Protein AF-0000000085017613 (afdb_homodimer)

Organism: Methanocaldococcus infernus (strain DSM 11812 / JCM 15783 / ME) (NCBI:txid573063)

Sequence (268 aa):
MFKYFETTADLGVEALGESLEEAFKEAAKALYNIMVDIDKVEKKEVVEFEVEGEDLEELLYNFLNELLYYTDVYGLVFSDFEIEIKNNRLKCKAYGEKIRKEHNIKEEVKAVTYHKMEVKEDNGLWKVKYIVDLMFKYFETTADLGVEALGESLEEAFKEAAKALYNIMVDIDKVEKKEVVEFEVEGEDLEELLYNFLNELLYYTDVYGLVFSDFEIEIKNNRLKCKAYGEKIRKEHNIKEEVKAVTYHKMEVKEDNGLWKVKYIVDL

Structure (mmCIF, N/CA/C/O backbone):
data_AF-0000000085017613-model_v1
#
loop_
_entity.id
_entity.type
_entity.pdbx_description
1 polymer 'Protein archease'
#
loop_
_atom_site.group_PDB
_atom_site.id
_atom_site.type_symbol
_atom_site.label_atom_id
_atom_site.label_alt_id
_atom_site.label_comp_id
_atom_site.label_asym_id
_atom_site.label_entity_id
_atom_site.label_seq_id
_atom_site.pdbx_PDB_ins_code
_atom_site.Cartn_x
_atom_site.Cartn_y
_atom_site.Cartn_z
_atom_site.occupancy
_atom_site.B_iso_or_equiv
_atom_site.auth_seq_id
_atom_site.auth_comp_id
_atom_site.auth_asym_id
_atom_site.auth_atom_id
_atom_site.pdbx_PDB_model_num
ATOM 1 N N . MET A 1 1 ? 4.473 17.969 18.328 1 92.81 1 MET A N 1
ATOM 2 C CA . MET A 1 1 ? 4.965 16.656 18.734 1 92.81 1 MET A CA 1
ATOM 3 C C . MET A 1 1 ? 4.25 15.555 17.984 1 92.81 1 MET A C 1
ATOM 5 O O . MET A 1 1 ? 3.045 15.641 17.734 1 92.81 1 MET A O 1
ATOM 9 N N . PHE A 1 2 ? 4.992 14.523 17.547 1 95.88 2 PHE A N 1
ATOM 10 C CA . PHE A 1 2 ? 4.348 13.422 16.844 1 95.88 2 PHE A CA 1
ATOM 11 C C . PHE A 1 2 ? 5.02 12.094 17.188 1 95.88 2 PHE A C 1
ATOM 13 O O . PHE A 1 2 ? 6.148 12.078 17.688 1 95.88 2 PHE A O 1
ATOM 20 N N . LYS A 1 3 ? 4.258 10.984 17.016 1 95 3 LYS A N 1
ATOM 21 C CA . LYS A 1 3 ? 4.766 9.633 17.188 1 95 3 LYS A CA 1
ATOM 22 C C . LYS A 1 3 ? 4.219 8.695 16.109 1 95 3 LYS A C 1
ATOM 24 O O . LYS A 1 3 ? 3.285 9.055 15.391 1 95 3 LYS A O 1
ATOM 29 N N . TYR A 1 4 ? 4.898 7.594 16.062 1 93.94 4 TYR A N 1
ATOM 30 C CA . TYR A 1 4 ? 4.512 6.621 15.047 1 93.94 4 TYR A CA 1
ATOM 31 C C . TYR A 1 4 ? 4.027 5.324 15.688 1 93.94 4 TYR A C 1
ATOM 33 O O . TYR A 1 4 ? 4.441 4.988 16.797 1 93.94 4 TYR A O 1
ATOM 41 N N . PHE A 1 5 ? 3.072 4.633 15.062 1 88.5 5 PHE A N 1
ATOM 42 C CA . PHE A 1 5 ? 2.672 3.295 15.477 1 88.5 5 PHE A CA 1
ATOM 43 C C . PHE A 1 5 ? 2.482 2.389 14.266 1 88.5 5 PHE A C 1
ATOM 45 O O . PHE A 1 5 ? 2.232 2.869 13.156 1 88.5 5 PHE A O 1
ATOM 52 N N . GLU A 1 6 ? 2.713 1.074 14.336 1 79.56 6 GLU A N 1
ATOM 53 C CA . GLU A 1 6 ? 2.672 0.127 13.219 1 79.56 6 GLU A CA 1
ATOM 54 C C . GLU A 1 6 ? 1.247 -0.35 12.953 1 79.56 6 GLU A C 1
ATOM 56 O O . GLU A 1 6 ? 0.465 -0.535 13.891 1 79.56 6 GLU A O 1
ATOM 61 N N . THR A 1 7 ? 0.892 -0.262 11.664 1 72.75 7 THR A N 1
ATOM 62 C CA . THR A 1 7 ? -0.365 -0.866 11.234 1 72.75 7 THR A CA 1
ATOM 63 C C . THR A 1 7 ? -0.125 -1.889 10.125 1 72.75 7 THR A C 1
ATOM 65 O O . THR A 1 7 ? 0.953 -1.924 9.531 1 72.75 7 THR A O 1
ATOM 68 N N . THR A 1 8 ? -0.899 -2.863 10 1 63.75 8 THR A N 1
ATOM 69 C CA . THR A 1 8 ? -0.62 -3.938 9.055 1 63.75 8 THR A CA 1
ATOM 70 C C . THR A 1 8 ? -1.476 -3.789 7.801 1 63.75 8 THR A C 1
ATOM 72 O O . THR A 1 8 ? -2.686 -3.574 7.891 1 63.75 8 THR A O 1
ATOM 75 N N . ALA A 1 9 ? -0.875 -3.445 6.617 1 73.06 9 ALA A N 1
ATOM 76 C CA . ALA A 1 9 ? -1.722 -3.527 5.43 1 73.06 9 ALA 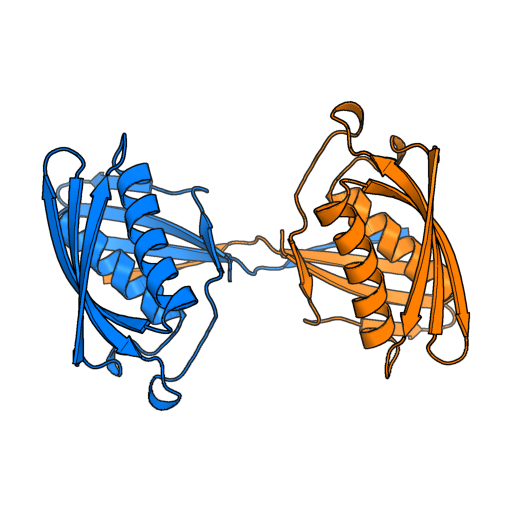A CA 1
ATOM 77 C C . ALA A 1 9 ? -1.202 -4.582 4.461 1 73.06 9 ALA A C 1
ATOM 79 O O . ALA A 1 9 ? -1.966 -5.133 3.662 1 73.06 9 ALA A O 1
ATOM 80 N N . ASP A 1 10 ? -0.094 -5.098 4.66 1 84.12 10 ASP A N 1
ATOM 8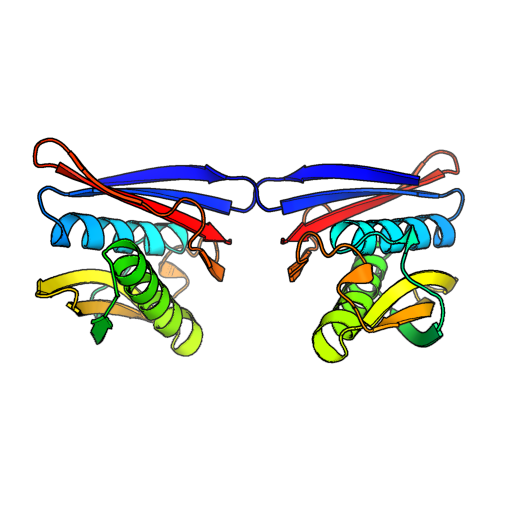1 C CA . ASP A 1 10 ? 0.459 -6.086 3.742 1 84.12 10 ASP A CA 1
ATOM 82 C C . ASP A 1 10 ? 0.013 -7.496 4.121 1 84.12 10 ASP A C 1
ATOM 84 O O . ASP A 1 10 ? -0.305 -7.762 5.285 1 84.12 10 ASP A O 1
ATOM 88 N N . LEU A 1 11 ? -0.148 -8.281 3.061 1 89.81 11 LEU A N 1
ATOM 89 C CA . LEU A 1 11 ? -0.53 -9.672 3.248 1 89.81 11 LEU A CA 1
ATOM 90 C C . LEU A 1 11 ? 0.483 -10.609 2.592 1 89.81 11 LEU A C 1
ATOM 92 O O . LEU A 1 11 ? 0.887 -10.391 1.448 1 89.81 11 LEU A O 1
ATOM 96 N N . GLY A 1 12 ? 0.974 -11.508 3.395 1 93.94 12 GLY A N 1
ATOM 97 C CA . GLY A 1 12 ? 1.859 -12.531 2.865 1 93.94 12 GLY A CA 1
ATOM 98 C C . GLY A 1 12 ? 1.122 -13.766 2.379 1 93.94 12 GLY A C 1
ATOM 99 O O . GLY A 1 12 ? 0.122 -14.172 2.975 1 93.94 12 GLY A O 1
ATOM 100 N N . VAL A 1 13 ? 1.662 -14.422 1.341 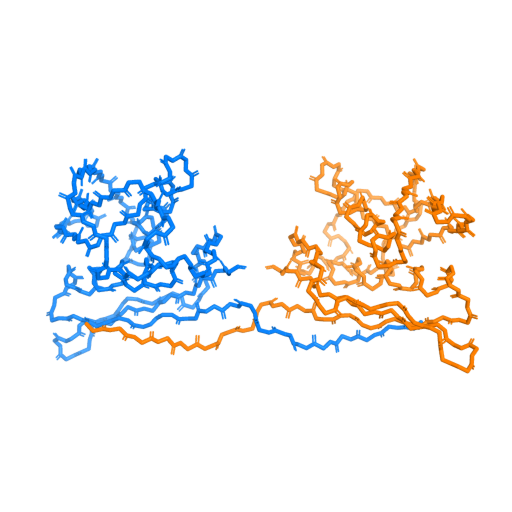1 97.12 13 VAL A N 1
ATOM 101 C CA . VAL A 1 13 ? 1.114 -15.648 0.765 1 97.12 13 VAL A CA 1
ATOM 102 C C . VAL A 1 13 ? 2.189 -16.734 0.74 1 97.12 13 VAL A C 1
ATOM 104 O O . VAL A 1 13 ? 3.344 -16.469 0.405 1 97.12 13 VAL A O 1
ATOM 107 N N . GLU A 1 14 ? 1.779 -17.844 1.178 1 97.31 14 GLU A N 1
ATOM 108 C CA . GLU A 1 14 ? 2.574 -19.047 0.98 1 97.31 14 GLU A CA 1
ATOM 109 C C . GLU A 1 14 ? 1.792 -20.109 0.204 1 97.31 14 GLU A C 1
ATOM 111 O O . GLU A 1 14 ? 0.655 -20.422 0.558 1 97.31 14 GLU A O 1
ATOM 116 N N . ALA A 1 15 ? 2.391 -20.609 -0.849 1 97.94 15 ALA A N 1
ATOM 117 C CA . ALA A 1 15 ? 1.764 -21.625 -1.684 1 97.94 15 ALA A CA 1
ATOM 118 C C . ALA A 1 15 ? 2.699 -22.812 -1.895 1 97.94 15 ALA A C 1
ATOM 120 O O . ALA A 1 15 ? 3.918 -22.641 -1.978 1 97.94 15 ALA A O 1
ATOM 121 N N . LEU A 1 16 ? 2.025 -23.922 -1.988 1 97.69 16 LEU A N 1
ATOM 122 C CA . LEU A 1 16 ? 2.773 -25.172 -2.15 1 97.69 16 LEU A CA 1
ATOM 123 C C . LEU A 1 16 ? 2.283 -25.938 -3.369 1 97.69 16 LEU A C 1
ATOM 125 O O . LEU A 1 16 ? 1.109 -25.859 -3.734 1 97.69 16 LEU A O 1
ATOM 129 N N . GLY A 1 17 ? 3.27 -26.703 -3.941 1 97.19 17 GLY A N 1
ATOM 130 C CA . GLY A 1 17 ? 2.955 -27.609 -5.043 1 97.19 17 GLY A CA 1
ATOM 131 C C . GLY A 1 17 ? 3.975 -28.719 -5.215 1 97.19 17 GLY A C 1
ATOM 132 O O . GLY A 1 17 ? 5.141 -28.562 -4.844 1 97.19 17 GLY A O 1
ATOM 133 N N . GLU A 1 18 ? 3.482 -29.766 -5.762 1 97.06 18 GLU A N 1
ATOM 134 C CA . GLU A 1 18 ? 4.352 -30.906 -6 1 97.06 18 GLU A CA 1
ATOM 135 C C . GLU A 1 18 ? 5.293 -30.656 -7.176 1 97.06 18 GLU A C 1
ATOM 137 O O . GLU A 1 18 ? 6.242 -31.406 -7.391 1 97.06 18 GLU A O 1
ATOM 142 N N . SER A 1 19 ? 5.043 -29.719 -7.984 1 97.12 19 SER A N 1
ATOM 143 C CA . SER A 1 19 ? 5.895 -29.219 -9.055 1 97.12 19 SER A CA 1
ATOM 144 C C . SER A 1 19 ? 5.969 -27.688 -9.039 1 97.12 19 SER A C 1
ATOM 146 O O . SER A 1 19 ? 5.172 -27.031 -8.367 1 97.12 19 SER A O 1
ATOM 148 N N . LEU A 1 20 ? 6.934 -27.219 -9.711 1 97.38 20 LEU A N 1
ATOM 149 C CA . LEU A 1 20 ? 7.074 -25.781 -9.82 1 97.38 20 LEU A CA 1
ATOM 150 C C . LEU A 1 20 ? 5.812 -25.156 -10.398 1 97.38 20 LEU A C 1
ATOM 152 O O . LEU A 1 20 ? 5.301 -24.156 -9.867 1 97.38 20 LEU A O 1
ATOM 156 N N . GLU A 1 21 ? 5.293 -25.703 -11.453 1 98.25 21 GLU A N 1
ATOM 157 C CA . GLU A 1 21 ? 4.09 -25.219 -12.117 1 98.25 21 GLU A CA 1
ATOM 158 C C . GLU A 1 21 ? 2.891 -25.234 -11.172 1 98.25 21 GLU A C 1
ATOM 160 O O . GLU A 1 21 ? 2.098 -24.297 -11.156 1 98.25 21 GLU A O 1
ATOM 165 N N . GLU A 1 22 ? 2.838 -26.297 -10.422 1 97.94 22 GLU A N 1
ATOM 166 C CA . GLU A 1 22 ? 1.724 -26.406 -9.484 1 97.94 22 GLU A CA 1
ATOM 167 C C . GLU A 1 22 ? 1.828 -25.344 -8.383 1 97.94 22 GLU A C 1
ATOM 169 O O . GLU A 1 22 ? 0.821 -24.766 -7.984 1 97.94 22 GLU A O 1
ATOM 174 N N . ALA A 1 23 ? 3.006 -25.141 -7.93 1 98 23 ALA A N 1
ATOM 175 C CA . ALA A 1 23 ? 3.213 -24.125 -6.898 1 98 23 ALA A CA 1
ATOM 176 C C . ALA A 1 23 ? 2.834 -22.734 -7.41 1 98 23 ALA A C 1
ATOM 178 O O . ALA A 1 23 ? 2.205 -21.953 -6.695 1 98 23 ALA A O 1
ATOM 179 N N . PHE A 1 24 ? 3.166 -22.453 -8.641 1 98.69 24 PHE A N 1
ATOM 180 C CA . PHE A 1 24 ? 2.83 -21.172 -9.258 1 98.69 24 PHE A CA 1
ATOM 181 C C . PHE A 1 24 ? 1.323 -21.047 -9.445 1 98.69 24 PHE A C 1
ATOM 183 O O . PHE A 1 24 ? 0.759 -19.969 -9.25 1 98.69 24 PHE A O 1
ATOM 190 N N . LYS A 1 25 ? 0.775 -22.094 -9.82 1 98.56 25 LYS A N 1
ATOM 191 C CA . LYS A 1 25 ? -0.676 -22.109 -9.977 1 98.56 25 LYS A CA 1
ATOM 192 C C . LYS A 1 25 ? -1.377 -21.797 -8.656 1 98.56 25 LYS A C 1
ATOM 194 O O . LYS A 1 25 ? -2.273 -20.953 -8.617 1 98.56 25 LYS A O 1
ATOM 199 N N . GLU A 1 26 ? -0.95 -22.453 -7.637 1 98.25 26 GLU A N 1
ATOM 200 C CA . GLU A 1 26 ? -1.534 -22.203 -6.32 1 98.25 26 GLU A CA 1
ATOM 201 C C . GLU A 1 26 ? -1.284 -20.781 -5.852 1 98.25 26 GLU A C 1
ATOM 203 O O . GLU A 1 26 ? -2.133 -20.188 -5.188 1 98.25 26 GLU A O 1
ATOM 208 N N . ALA A 1 27 ? -0.138 -20.281 -6.191 1 98.56 27 ALA A N 1
ATOM 209 C CA . ALA A 1 27 ? 0.184 -18.891 -5.867 1 98.56 27 ALA A CA 1
ATOM 210 C C . ALA A 1 27 ? -0.783 -17.922 -6.551 1 98.56 27 ALA A C 1
ATOM 212 O O . ALA A 1 27 ? -1.267 -16.984 -5.93 1 98.56 27 ALA A O 1
ATOM 213 N N . ALA A 1 28 ? -1.053 -18.156 -7.762 1 98.69 28 ALA A N 1
ATOM 214 C CA . ALA A 1 28 ? -1.985 -17.328 -8.516 1 98.69 28 ALA A CA 1
ATOM 215 C C . ALA A 1 28 ? -3.398 -17.422 -7.949 1 98.69 28 ALA A C 1
ATOM 217 O O . ALA A 1 28 ? -4.098 -16.422 -7.816 1 98.69 28 ALA A O 1
ATOM 218 N N . LYS A 1 29 ? -3.758 -18.609 -7.629 1 98.5 29 LYS A N 1
ATOM 219 C CA . LYS A 1 29 ? -5.074 -18.797 -7.031 1 98.5 29 LYS A CA 1
ATOM 220 C C . LYS A 1 29 ? -5.207 -18.031 -5.723 1 98.5 29 LYS A C 1
ATOM 222 O O . LYS A 1 29 ? -6.234 -17.406 -5.469 1 98.5 29 LYS A O 1
ATOM 227 N N . ALA A 1 30 ? -4.172 -18.141 -4.973 1 98.31 30 ALA A N 1
ATOM 228 C CA . ALA A 1 30 ? -4.156 -17.438 -3.699 1 98.31 30 ALA A CA 1
ATOM 229 C C . ALA A 1 30 ? -4.293 -15.93 -3.912 1 98.31 30 ALA A C 1
ATOM 231 O O . ALA A 1 30 ? -5.008 -15.25 -3.172 1 98.31 30 ALA A O 1
ATOM 232 N N . LEU A 1 31 ? -3.58 -15.398 -4.871 1 98.25 31 LEU A N 1
ATOM 233 C CA . LEU A 1 31 ? -3.645 -13.984 -5.207 1 98.25 31 LEU A CA 1
ATOM 234 C C . LEU A 1 31 ? -5.086 -13.547 -5.453 1 98.25 31 LEU A C 1
ATOM 236 O O . LEU A 1 31 ? -5.551 -12.562 -4.867 1 98.25 31 LEU A O 1
ATOM 240 N N . TYR A 1 32 ? -5.82 -14.227 -6.227 1 98.38 32 TYR A N 1
ATOM 241 C CA . TYR A 1 32 ? -7.172 -13.828 -6.602 1 98.38 32 TYR A CA 1
ATOM 242 C C . TYR A 1 32 ? -8.156 -14.086 -5.465 1 98.38 32 TYR A C 1
ATOM 244 O O . TYR A 1 32 ? -9.125 -13.344 -5.293 1 98.38 32 TYR A O 1
ATOM 252 N N . ASN A 1 33 ? -7.809 -15.078 -4.652 1 97.94 33 ASN A N 1
ATOM 253 C CA . ASN A 1 33 ? -8.688 -15.359 -3.521 1 97.94 33 ASN A CA 1
ATOM 254 C C . ASN A 1 33 ? -8.617 -14.25 -2.473 1 97.94 33 ASN A C 1
ATOM 256 O O . ASN A 1 33 ? -9.508 -14.125 -1.635 1 97.94 33 ASN A O 1
ATOM 260 N N . ILE A 1 34 ? -7.559 -13.539 -2.529 1 96.31 34 ILE A N 1
ATOM 261 C CA . ILE A 1 34 ? -7.473 -12.352 -1.679 1 96.31 34 ILE A CA 1
ATOM 262 C C . ILE A 1 34 ? -8.5 -11.32 -2.129 1 96.31 34 ILE A C 1
ATOM 264 O O . ILE A 1 34 ? -9.086 -10.617 -1.303 1 96.31 34 ILE A O 1
ATOM 268 N N . MET A 1 35 ? -8.828 -11.227 -3.432 1 96.69 35 MET A N 1
ATOM 269 C CA . MET A 1 35 ? -9.617 -10.156 -4.031 1 96.69 35 MET A CA 1
ATOM 270 C C . MET A 1 35 ? -11.078 -10.562 -4.176 1 96.69 35 MET A C 1
ATOM 272 O O . MET A 1 35 ? -11.977 -9.727 -4.055 1 96.69 35 MET A O 1
ATOM 276 N N . VAL A 1 36 ? -11.305 -11.82 -4.355 1 97.62 36 VAL A N 1
ATOM 277 C CA . VAL A 1 36 ? -12.648 -12.344 -4.574 1 97.62 36 VAL A CA 1
ATOM 278 C C . VAL A 1 36 ? -12.727 -13.781 -4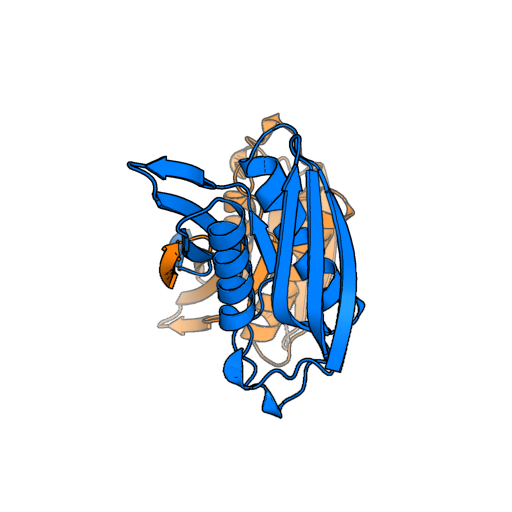.059 1 97.62 36 VAL A C 1
ATOM 280 O O . VAL A 1 36 ? -11.719 -14.367 -3.67 1 97.62 36 VAL A O 1
ATOM 283 N N . ASP A 1 37 ? -14.016 -14.227 -4.008 1 97.44 37 ASP A N 1
ATOM 284 C CA . ASP A 1 37 ? -14.195 -15.672 -3.846 1 97.44 37 ASP A CA 1
ATOM 285 C C . ASP A 1 37 ? -13.906 -16.406 -5.148 1 97.44 37 ASP A C 1
ATOM 287 O O . ASP A 1 37 ? -14.758 -16.469 -6.039 1 97.44 37 ASP A O 1
ATOM 291 N N . ILE A 1 38 ? -12.781 -16.984 -5.141 1 96.81 38 ILE A N 1
ATOM 292 C CA . ILE A 1 38 ? -12.305 -17.562 -6.395 1 96.81 38 ILE A CA 1
ATOM 293 C C . ILE A 1 38 ? -13.25 -18.672 -6.84 1 96.81 38 ILE A C 1
ATOM 295 O O . ILE A 1 38 ? -13.391 -18.938 -8.039 1 96.81 38 ILE A O 1
ATOM 299 N N . ASP A 1 39 ? -13.922 -19.312 -5.973 1 96.88 39 ASP A N 1
ATOM 300 C CA . ASP A 1 39 ? -14.836 -20.406 -6.285 1 96.88 39 ASP A CA 1
ATOM 301 C C . ASP A 1 39 ? -16.047 -19.906 -7.059 1 96.88 39 ASP A C 1
ATOM 303 O O . ASP A 1 39 ? -16.781 -20.688 -7.672 1 96.88 39 ASP A O 1
ATOM 307 N N . LYS A 1 40 ? -16.266 -18.672 -7.051 1 97.56 40 LYS A N 1
ATOM 308 C CA . LYS A 1 40 ? -17.422 -18.078 -7.711 1 97.56 40 LYS A CA 1
ATOM 309 C C . LYS A 1 40 ? -17.047 -17.516 -9.078 1 97.56 40 LYS A C 1
ATOM 311 O O . LYS A 1 40 ? -17.906 -17 -9.805 1 97.56 40 LYS A O 1
ATOM 316 N N . VAL A 1 41 ? -15.875 -17.516 -9.359 1 98 41 VAL A N 1
ATOM 317 C CA . VAL A 1 41 ? -15.398 -17 -10.641 1 98 41 VAL A CA 1
ATOM 318 C C . VAL A 1 41 ? -15.516 -18.094 -11.703 1 98 41 VAL A C 1
ATOM 320 O O . VAL A 1 41 ? -14.883 -19.141 -11.594 1 98 41 VAL A O 1
ATOM 323 N N . GLU A 1 42 ? -16.172 -17.812 -12.773 1 97.69 42 GLU A N 1
ATOM 324 C CA . GLU A 1 42 ? -16.375 -18.781 -13.852 1 97.69 42 GLU A CA 1
ATOM 325 C C . GLU A 1 42 ? -15.273 -18.641 -14.914 1 97.69 42 GLU A C 1
ATOM 327 O O . GLU A 1 42 ? -14.672 -17.578 -15.062 1 97.69 42 GLU A O 1
ATOM 332 N N . LYS A 1 43 ? -15.055 -19.734 -15.625 1 97.69 43 LYS A N 1
ATOM 333 C CA . LYS A 1 43 ? -14.055 -19.781 -16.688 1 97.69 43 LYS A CA 1
ATOM 334 C C . LYS A 1 43 ? -14.656 -19.391 -18.031 1 97.69 43 LYS A C 1
ATOM 336 O O . LYS A 1 43 ? -14.672 -20.188 -18.969 1 97.69 43 LYS A O 1
ATOM 341 N N . LYS A 1 44 ? -15.039 -18.172 -18.094 1 97.38 44 LYS A N 1
ATOM 342 C CA . LYS A 1 44 ? -15.758 -17.703 -19.281 1 97.38 44 LYS A CA 1
ATOM 343 C C . LYS A 1 44 ? -14.789 -17.172 -20.328 1 97.38 44 LYS A C 1
ATOM 345 O O . LYS A 1 44 ? -15.086 -17.188 -21.516 1 97.38 44 LYS A O 1
ATOM 350 N N . GLU A 1 45 ? -13.773 -16.609 -19.891 1 97.25 45 GLU A N 1
ATOM 351 C CA . GLU A 1 45 ? -12.758 -16.031 -20.766 1 97.25 45 GLU A CA 1
ATOM 352 C C . GLU A 1 45 ? -11.375 -16.625 -20.484 1 97.25 45 GLU A C 1
ATOM 354 O O . GLU A 1 45 ? -11.148 -17.172 -19.391 1 97.25 45 GLU A O 1
ATOM 359 N N . VAL A 1 46 ? -10.516 -16.516 -21.609 1 98.31 46 VAL A N 1
ATOM 360 C CA . VAL A 1 46 ? -9.141 -17 -21.453 1 98.31 46 VAL A CA 1
ATOM 361 C C . VAL A 1 46 ? -8.164 -15.938 -21.922 1 98.31 46 VAL A C 1
ATOM 363 O O . VAL A 1 46 ? -8.375 -15.305 -22.969 1 98.31 46 VAL A O 1
ATOM 366 N N . VAL A 1 47 ? -7.219 -15.719 -21.125 1 98.5 47 VAL A N 1
ATOM 367 C CA . VAL A 1 47 ? -6.109 -14.844 -21.484 1 98.5 47 VAL A CA 1
ATOM 368 C C . VAL A 1 47 ? -4.816 -15.648 -21.562 1 98.5 47 VAL A C 1
ATOM 370 O O . VAL A 1 47 ? -4.488 -16.406 -20.641 1 98.5 47 VAL A O 1
ATOM 373 N N . GLU A 1 48 ? -4.082 -15.477 -22.703 1 98.62 48 GLU A N 1
ATOM 374 C CA . GLU A 1 48 ? -2.797 -16.156 -22.875 1 98.62 48 GLU A CA 1
ATOM 375 C C . GLU A 1 48 ? -1.646 -15.148 -22.906 1 98.62 48 GLU A C 1
ATOM 377 O O . GLU A 1 48 ? -1.719 -14.133 -23.594 1 98.62 48 GLU A O 1
ATOM 382 N N . PHE A 1 49 ? -0.671 -15.453 -22.141 1 98.56 49 PHE A N 1
ATOM 383 C CA . PHE A 1 49 ? 0.498 -14.578 -22.141 1 98.56 49 PHE A CA 1
ATOM 384 C C . PHE A 1 49 ? 1.748 -15.352 -21.734 1 98.56 49 PHE A C 1
ATOM 386 O O . PHE A 1 49 ? 1.663 -16.516 -21.344 1 98.56 49 PHE A O 1
ATOM 393 N N . GLU A 1 50 ? 2.877 -14.734 -21.984 1 98.56 50 GLU A N 1
ATOM 394 C CA . GLU A 1 50 ? 4.168 -15.297 -21.594 1 98.56 50 GLU A CA 1
ATOM 395 C C . GLU A 1 50 ? 5.02 -14.266 -20.859 1 98.56 50 GLU A C 1
ATOM 397 O O . GLU A 1 50 ? 4.984 -13.078 -21.172 1 98.56 50 GLU A O 1
ATOM 402 N N . VAL A 1 51 ? 5.742 -14.789 -19.859 1 98.5 51 VAL A N 1
ATOM 403 C CA . VAL A 1 51 ? 6.684 -13.945 -19.125 1 98.5 51 VAL A CA 1
ATOM 404 C C . VAL A 1 51 ? 8.008 -14.68 -18.953 1 98.5 51 VAL A C 1
ATOM 406 O O . VAL A 1 51 ? 8.07 -15.906 -19.078 1 98.5 51 VAL A O 1
ATOM 409 N N . GLU A 1 52 ? 9.031 -13.875 -18.703 1 98.06 52 GLU A N 1
ATOM 410 C CA . GLU A 1 52 ? 10.352 -14.43 -18.422 1 98.06 52 GLU A CA 1
ATOM 411 C C . GLU A 1 52 ? 10.977 -13.789 -17.188 1 98.06 52 GLU A C 1
ATOM 413 O O . GLU A 1 52 ? 10.492 -12.758 -16.703 1 98.06 52 GLU A O 1
ATOM 418 N N . GLY A 1 53 ? 11.977 -14.461 -16.594 1 96.94 53 GLY A N 1
ATOM 419 C CA . GLY A 1 53 ? 12.727 -13.953 -15.453 1 96.94 53 GLY A CA 1
ATOM 420 C C . GLY A 1 53 ? 14.156 -14.453 -15.406 1 96.94 53 GLY A C 1
ATOM 421 O O . GLY A 1 53 ? 14.453 -15.547 -15.883 1 96.94 53 GLY A O 1
ATOM 422 N N . GLU A 1 54 ? 15.008 -13.648 -14.859 1 96.62 54 GLU A N 1
ATOM 423 C CA . GLU A 1 54 ? 16.406 -14.039 -14.719 1 96.62 54 GLU A CA 1
ATOM 424 C C . GLU A 1 54 ? 16.562 -15.172 -13.711 1 96.62 54 GLU A C 1
ATOM 426 O O . GLU A 1 54 ? 17.516 -15.953 -13.789 1 96.62 54 GLU A O 1
ATOM 431 N N . ASP A 1 55 ? 15.773 -15.266 -12.789 1 96.5 55 ASP A N 1
ATOM 432 C CA . ASP A 1 55 ? 15.664 -16.344 -11.805 1 96.5 55 ASP A CA 1
ATOM 433 C C . ASP A 1 55 ? 14.203 -16.641 -11.484 1 96.5 55 ASP A C 1
ATOM 435 O O . ASP A 1 55 ? 13.297 -16.016 -12.031 1 96.5 55 ASP A O 1
ATOM 439 N N . LEU A 1 56 ? 13.953 -17.609 -10.648 1 97.31 56 LEU A N 1
ATOM 440 C CA . LEU A 1 56 ? 12.594 -18.062 -10.383 1 97.31 56 LEU A CA 1
ATOM 441 C C . LEU A 1 56 ? 11.789 -17 -9.648 1 97.31 56 LEU A C 1
ATOM 443 O O . LEU A 1 56 ? 10.586 -16.875 -9.852 1 97.31 56 LEU A O 1
ATOM 447 N N . GLU A 1 57 ? 12.445 -16.234 -8.797 1 97.94 57 GLU A N 1
ATOM 448 C CA . GLU A 1 57 ? 11.766 -15.156 -8.094 1 97.94 57 GLU A CA 1
ATOM 449 C C . GLU A 1 57 ? 11.297 -14.07 -9.062 1 97.94 57 GLU A C 1
ATOM 451 O O . GLU A 1 57 ? 10.172 -13.594 -8.969 1 97.94 57 GLU A O 1
ATOM 456 N N . GLU A 1 58 ? 12.195 -13.75 -9.961 1 97.81 58 GLU A N 1
ATOM 457 C CA . GLU A 1 58 ? 11.805 -12.766 -10.961 1 97.81 58 GLU A CA 1
ATOM 458 C C . GLU A 1 58 ? 10.695 -13.305 -11.859 1 97.81 58 GLU A C 1
ATOM 460 O O . GLU A 1 58 ? 9.805 -12.555 -12.266 1 97.81 58 GLU A O 1
ATOM 465 N N . LEU A 1 59 ? 10.805 -14.602 -12.172 1 98.56 59 LEU A N 1
ATOM 466 C CA . LEU A 1 59 ? 9.766 -15.234 -12.969 1 98.56 59 LEU A CA 1
ATOM 467 C C . LEU A 1 59 ? 8.414 -15.148 -12.273 1 98.56 59 LEU A C 1
ATOM 469 O O . LEU A 1 59 ? 7.41 -14.781 -12.898 1 98.56 59 LEU A O 1
ATOM 473 N N . LEU A 1 60 ? 8.383 -15.445 -10.984 1 98.56 60 LEU A N 1
ATOM 474 C CA . LEU A 1 60 ? 7.16 -15.359 -10.195 1 98.56 60 LEU A CA 1
ATOM 475 C C . LEU A 1 60 ? 6.641 -13.922 -10.156 1 98.56 60 LEU A C 1
ATOM 477 O O . LEU A 1 60 ? 5.445 -13.688 -10.352 1 98.56 60 LEU A O 1
ATOM 481 N N . TYR A 1 61 ? 7.48 -13 -9.945 1 98.44 61 TYR A N 1
ATOM 482 C CA . TYR A 1 61 ? 7.141 -11.586 -9.875 1 98.44 61 TYR A CA 1
ATOM 483 C C . TYR A 1 61 ? 6.465 -11.125 -11.164 1 98.44 61 TYR A C 1
ATOM 485 O O . TYR A 1 61 ? 5.383 -10.531 -11.125 1 98.44 61 TYR A O 1
ATOM 493 N N . ASN A 1 62 ? 7.074 -11.406 -12.273 1 98.5 62 ASN A N 1
ATOM 494 C CA . ASN A 1 62 ? 6.539 -11.008 -13.57 1 98.5 62 ASN A CA 1
ATOM 495 C C . ASN A 1 62 ? 5.211 -11.695 -13.867 1 98.5 62 ASN A C 1
ATOM 497 O O . ASN A 1 62 ? 4.309 -11.086 -14.438 1 98.5 62 ASN A O 1
ATOM 501 N N . PHE A 1 63 ? 5.109 -12.922 -13.453 1 98.75 63 PHE A N 1
ATOM 502 C CA . PHE A 1 63 ? 3.898 -13.711 -13.648 1 98.75 63 PHE A CA 1
ATOM 503 C C . PHE A 1 63 ? 2.725 -13.094 -12.891 1 98.75 63 PHE A C 1
ATOM 505 O O . PHE A 1 63 ? 1.702 -12.758 -13.492 1 98.75 63 PHE A O 1
ATOM 512 N N . LEU A 1 64 ? 2.883 -12.852 -11.602 1 98.75 64 LEU A N 1
ATOM 513 C CA . LEU A 1 64 ? 1.805 -12.336 -10.758 1 98.75 64 LEU A CA 1
ATOM 514 C C . LEU A 1 64 ? 1.452 -10.906 -11.141 1 98.75 64 LEU A C 1
ATOM 516 O O . LEU A 1 64 ? 0.277 -10.531 -11.156 1 98.75 64 LEU A O 1
ATOM 520 N N . ASN A 1 65 ? 2.43 -10.102 -11.516 1 98.12 65 ASN A N 1
ATOM 521 C CA . ASN A 1 65 ? 2.162 -8.727 -11.898 1 98.12 65 ASN A CA 1
ATOM 522 C C . ASN A 1 65 ? 1.477 -8.641 -13.258 1 98.12 65 ASN A C 1
ATOM 524 O O . ASN A 1 65 ? 0.691 -7.727 -13.508 1 98.12 65 ASN A O 1
ATOM 528 N N . GLU A 1 66 ? 1.818 -9.594 -14.109 1 98.44 66 GLU A N 1
ATOM 529 C CA . GLU A 1 66 ? 1.087 -9.664 -15.367 1 98.44 66 GLU A CA 1
ATOM 530 C C . GLU A 1 66 ? -0.396 -9.93 -15.133 1 98.44 66 GLU A C 1
ATOM 532 O O . GLU A 1 66 ? -1.253 -9.305 -15.758 1 98.44 66 GLU A O 1
ATOM 537 N N . LEU A 1 67 ? -0.643 -10.859 -14.25 1 98.62 67 LEU A N 1
ATOM 538 C CA . LEU A 1 67 ? -2.021 -11.148 -13.875 1 98.62 67 LEU A CA 1
ATOM 539 C C . LEU A 1 67 ? -2.709 -9.914 -13.312 1 98.62 67 LEU A C 1
ATOM 541 O O . LEU A 1 67 ? -3.836 -9.594 -13.703 1 98.62 67 LEU A O 1
ATOM 545 N N . LEU A 1 68 ? -2.041 -9.18 -12.438 1 98.38 68 LEU A N 1
ATOM 546 C CA . LEU A 1 68 ? -2.607 -7.973 -11.844 1 98.38 68 LEU A CA 1
ATOM 547 C C . LEU A 1 68 ? -2.873 -6.914 -12.906 1 98.38 68 LEU A C 1
ATOM 549 O O . LEU A 1 68 ? -3.838 -6.152 -12.805 1 98.38 68 LEU A O 1
ATOM 553 N N . TYR A 1 69 ? -2.037 -6.918 -13.906 1 98.06 69 TYR A N 1
ATOM 554 C CA . TYR A 1 69 ? -2.219 -5.98 -15.016 1 98.06 69 TYR A CA 1
ATOM 555 C C . TYR A 1 69 ? -3.566 -6.195 -15.695 1 98.06 69 TYR A C 1
ATOM 557 O O . TYR A 1 69 ? -4.312 -5.238 -15.922 1 98.06 69 TYR A O 1
ATOM 565 N N . TYR A 1 70 ? -3.859 -7.375 -15.969 1 98.06 70 TYR A N 1
ATOM 566 C CA . TYR A 1 70 ? -5.121 -7.703 -16.625 1 98.06 70 TYR A CA 1
ATOM 567 C C . TYR A 1 70 ? -6.305 -7.359 -15.727 1 98.06 70 TYR A C 1
ATOM 569 O O . TYR A 1 70 ? -7.355 -6.934 -16.219 1 98.06 70 TYR A O 1
ATOM 577 N N . THR A 1 71 ? -6.148 -7.559 -14.5 1 97.94 71 THR A N 1
ATOM 578 C CA . THR A 1 71 ? -7.207 -7.219 -13.562 1 97.94 71 THR A CA 1
ATOM 579 C C . THR A 1 71 ? -7.406 -5.707 -13.492 1 97.94 71 THR A C 1
ATOM 581 O O . THR A 1 71 ? -8.539 -5.223 -13.57 1 97.94 71 THR A O 1
ATOM 584 N N . ASP A 1 72 ? -6.34 -5 -13.438 1 95.62 72 ASP A N 1
ATOM 585 C CA . ASP A 1 72 ? -6.391 -3.555 -13.258 1 95.62 72 ASP A CA 1
ATOM 586 C C . ASP A 1 72 ? -6.902 -2.857 -14.516 1 95.62 72 ASP A C 1
ATOM 588 O O . ASP A 1 72 ? -7.684 -1.908 -14.43 1 95.62 72 ASP A O 1
ATOM 592 N N . VAL A 1 73 ? -6.488 -3.314 -15.641 1 96.88 73 VAL A N 1
ATOM 593 C CA . VAL A 1 73 ? -6.742 -2.625 -16.906 1 96.88 73 VAL A CA 1
ATOM 594 C C . VAL A 1 73 ? -8.047 -3.125 -17.516 1 96.88 73 VAL A C 1
ATOM 596 O O . VAL A 1 73 ? -8.844 -2.338 -18.031 1 96.88 73 VAL A O 1
ATOM 599 N N . TYR A 1 74 ? -8.383 -4.391 -17.359 1 96.94 74 TYR A N 1
ATOM 600 C CA . TYR A 1 74 ? -9.516 -4.965 -18.078 1 96.94 74 TYR A CA 1
ATOM 601 C C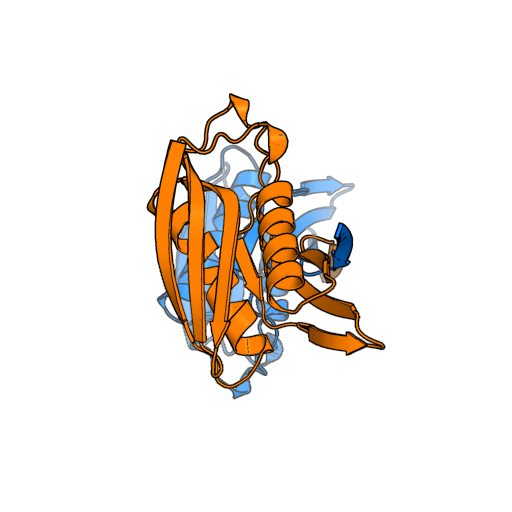 . TYR A 1 74 ? -10.609 -5.406 -17.109 1 96.94 74 TYR A C 1
ATOM 603 O O . TYR A 1 74 ? -11.68 -5.832 -17.547 1 96.94 74 TYR A O 1
ATOM 611 N N . GLY A 1 75 ? -10.266 -5.383 -15.805 1 97.44 75 GLY A N 1
ATOM 612 C CA . GLY A 1 75 ? -11.25 -5.781 -14.812 1 97.44 75 GLY A CA 1
ATOM 613 C C . GLY A 1 75 ? -11.484 -7.277 -14.766 1 97.44 75 GLY A C 1
ATOM 614 O O . GLY A 1 75 ? -12.57 -7.73 -14.406 1 97.44 75 GLY A O 1
ATOM 615 N N . LEU A 1 76 ? -10.516 -8.008 -15.188 1 98.31 76 LEU A N 1
ATOM 616 C CA . LEU A 1 76 ? -10.656 -9.461 -15.219 1 98.31 76 LEU A CA 1
ATOM 617 C C . LEU A 1 76 ? -10.203 -10.078 -13.898 1 98.31 76 LEU A C 1
ATOM 619 O O . LEU A 1 76 ? -9.234 -9.617 -13.297 1 98.31 76 LEU A O 1
ATOM 623 N N . VAL A 1 77 ? -10.875 -11.102 -13.453 1 98.62 77 VAL A N 1
ATOM 624 C CA . VAL A 1 77 ? -10.453 -11.969 -12.359 1 98.62 77 VAL A CA 1
ATOM 625 C C . VAL A 1 77 ? -10.406 -13.414 -12.828 1 98.62 77 VAL A C 1
ATOM 627 O O . VAL A 1 77 ? -11.219 -13.836 -13.656 1 98.62 77 VAL A O 1
ATOM 630 N N . PHE A 1 78 ? -9.445 -14.203 -12.266 1 98.69 78 PHE A N 1
ATOM 631 C CA . PHE A 1 78 ? -9.188 -15.547 -12.773 1 98.69 78 PHE A CA 1
ATOM 632 C C . PHE A 1 78 ? -9.328 -16.578 -11.664 1 98.69 78 PHE A C 1
ATOM 634 O O . PHE A 1 78 ? -9.016 -16.312 -10.508 1 98.69 78 PHE A O 1
ATOM 641 N N . SER A 1 79 ? -9.758 -17.797 -12.039 1 98.19 79 SER A N 1
ATOM 642 C CA . SER A 1 79 ? -9.977 -18.859 -11.055 1 98.19 79 SER A CA 1
ATOM 643 C C . SER A 1 79 ? -9.117 -20.078 -11.352 1 98.19 79 SER A C 1
ATOM 645 O O . SER A 1 79 ? -8.969 -20.953 -10.5 1 98.19 79 SER A O 1
ATOM 647 N N . ASP A 1 80 ? -8.578 -20.188 -12.562 1 98.06 80 ASP A N 1
ATOM 648 C CA . ASP A 1 80 ? -7.797 -21.359 -12.961 1 98.06 80 ASP A CA 1
ATOM 649 C C . ASP A 1 80 ? -6.691 -20.969 -13.938 1 98.06 80 ASP A C 1
ATOM 651 O O . ASP A 1 80 ? -6.812 -19.969 -14.664 1 98.06 80 ASP A O 1
ATOM 655 N N . PHE A 1 81 ? -5.691 -21.859 -13.922 1 98.69 81 PHE A N 1
ATOM 656 C CA . PHE A 1 81 ? -4.496 -21.531 -14.688 1 98.69 81 PHE A CA 1
ATOM 657 C C . PHE A 1 81 ? -3.855 -22.797 -15.258 1 98.69 81 PHE A C 1
ATOM 659 O O . PHE A 1 81 ? -3.775 -23.812 -14.586 1 98.69 81 PHE A O 1
ATOM 666 N N . GLU A 1 82 ? -3.504 -22.719 -16.453 1 98.44 82 GLU A N 1
ATOM 667 C CA . GLU A 1 82 ? -2.562 -23.656 -17.047 1 98.44 82 GLU A CA 1
ATOM 668 C C . GLU A 1 82 ? -1.182 -23.031 -17.203 1 98.44 82 GLU A C 1
ATOM 670 O O . GLU A 1 82 ? -1.031 -22.016 -17.891 1 98.44 82 GLU A O 1
ATOM 675 N N . ILE A 1 83 ? -0.248 -23.672 -16.609 1 98.44 83 ILE A N 1
ATOM 676 C CA . ILE A 1 83 ? 1.075 -23.062 -16.578 1 98.44 83 ILE A CA 1
ATOM 677 C C . ILE A 1 83 ? 2.119 -24.047 -17.078 1 98.44 83 ILE A C 1
ATOM 679 O O . ILE A 1 83 ? 2.104 -25.219 -16.719 1 98.44 83 ILE A O 1
ATOM 683 N N . GLU A 1 84 ? 2.953 -23.578 -17.938 1 98.31 84 GLU A N 1
ATOM 684 C CA . GLU A 1 84 ? 4.141 -24.312 -18.375 1 98.31 84 GLU A CA 1
ATOM 685 C C . GLU A 1 84 ? 5.406 -23.484 -18.156 1 98.31 84 GLU A C 1
ATOM 687 O O . GLU A 1 84 ? 5.465 -22.312 -18.531 1 98.31 84 GLU A O 1
ATOM 692 N N . ILE A 1 85 ? 6.352 -24.125 -17.484 1 97.94 85 ILE A N 1
ATOM 693 C CA . ILE A 1 85 ? 7.613 -23.438 -17.234 1 97.94 85 ILE A CA 1
ATOM 694 C C . ILE A 1 85 ? 8.758 -24.203 -17.891 1 97.94 85 ILE A C 1
ATOM 696 O O . ILE A 1 85 ? 8.977 -25.375 -17.594 1 97.94 85 ILE A O 1
ATOM 700 N N . LYS A 1 86 ? 9.438 -23.484 -18.797 1 95.19 86 LYS A N 1
ATOM 701 C CA . LYS A 1 86 ? 10.609 -24.047 -19.484 1 95.19 86 LYS A CA 1
ATOM 702 C C . LYS A 1 86 ? 11.688 -22.984 -19.656 1 95.19 86 LYS A C 1
ATOM 704 O O . LYS A 1 86 ? 11.414 -21.891 -20.156 1 95.19 86 LYS A O 1
ATOM 709 N N . ASN A 1 87 ? 12.969 -23.188 -19.297 1 91.56 87 ASN A N 1
ATOM 710 C CA . ASN A 1 87 ? 14.109 -22.297 -19.469 1 91.56 87 ASN A CA 1
ATOM 711 C C . ASN A 1 87 ? 13.82 -20.906 -18.922 1 91.56 87 ASN A C 1
ATOM 713 O O . ASN A 1 87 ? 14.023 -19.906 -19.609 1 91.56 87 ASN A O 1
ATOM 717 N N . ASN A 1 88 ? 13.25 -20.734 -17.812 1 90.44 88 ASN A N 1
ATOM 718 C CA . ASN A 1 88 ? 12.922 -19.484 -17.125 1 90.44 88 ASN A CA 1
ATOM 719 C C . ASN A 1 88 ? 11.883 -18.688 -17.891 1 90.44 88 ASN A C 1
ATOM 721 O O . ASN A 1 88 ? 11.914 -17.453 -17.875 1 90.44 88 ASN A O 1
ATOM 725 N N . ARG A 1 89 ? 11.141 -19.438 -18.641 1 97.25 89 ARG A N 1
ATOM 726 C CA . ARG A 1 89 ? 9.984 -18.875 -19.344 1 97.25 89 ARG A CA 1
ATOM 727 C C . ARG A 1 89 ? 8.695 -19.547 -18.891 1 97.25 89 ARG A C 1
ATOM 729 O O . ARG A 1 89 ? 8.641 -20.766 -18.734 1 97.25 89 ARG A O 1
ATOM 736 N N . LEU A 1 90 ? 7.707 -18.719 -18.656 1 98.5 90 LEU A N 1
ATOM 737 C CA . LEU A 1 90 ? 6.406 -19.203 -18.203 1 98.5 90 LEU A CA 1
ATOM 738 C C . LEU A 1 90 ? 5.316 -18.859 -19.203 1 98.5 90 LEU A C 1
ATOM 740 O O . LEU A 1 90 ? 5.141 -17.688 -19.547 1 98.5 90 LEU A O 1
ATOM 744 N N . LYS A 1 91 ? 4.668 -19.828 -19.688 1 98.62 91 LYS A N 1
ATOM 745 C CA . LYS A 1 91 ? 3.461 -19.672 -20.5 1 98.62 91 LYS A CA 1
ATOM 746 C C . LYS A 1 91 ? 2.209 -19.969 -19.672 1 98.62 91 LYS A C 1
ATOM 748 O O . LYS A 1 91 ? 2.137 -20.984 -18.984 1 98.62 91 LYS A O 1
ATOM 753 N N . CYS A 1 92 ? 1.321 -19.047 -19.828 1 98.69 92 CYS A N 1
ATOM 754 C CA . CYS A 1 92 ? 0.141 -19.188 -18.984 1 98.69 92 CYS A CA 1
ATOM 755 C C . CYS A 1 92 ? -1.137 -19 -19.797 1 98.69 92 CYS A C 1
ATOM 757 O O . CYS A 1 92 ? -1.21 -18.125 -20.656 1 98.69 92 CYS A O 1
ATOM 759 N N . LYS A 1 93 ? -2.084 -19.859 -19.562 1 98.75 93 LYS A N 1
ATOM 760 C CA . LYS A 1 93 ? -3.494 -19.625 -19.875 1 98.75 93 LYS A CA 1
ATOM 761 C C . LYS A 1 93 ? -4.297 -19.391 -18.594 1 98.75 93 LYS A C 1
ATOM 763 O O . LYS A 1 93 ? -4.422 -20.281 -17.766 1 98.75 93 LYS A O 1
ATOM 768 N N . ALA A 1 94 ? -4.781 -18.203 -18.469 1 98.81 94 ALA A N 1
ATOM 769 C CA . ALA A 1 94 ? -5.586 -17.859 -17.312 1 98.81 94 ALA A CA 1
ATOM 770 C C . ALA A 1 94 ? -7.07 -17.828 -17.656 1 98.81 94 ALA A C 1
ATOM 772 O O . ALA A 1 94 ? -7.484 -17.172 -18.609 1 98.81 94 ALA A O 1
ATOM 773 N N . TYR A 1 95 ? -7.836 -18.516 -16.891 1 98.81 95 TYR A N 1
ATOM 774 C CA . TYR A 1 95 ? -9.273 -18.625 -17.125 1 98.81 95 TYR A CA 1
ATOM 775 C C . TYR A 1 95 ? -10.055 -17.812 -16.094 1 98.81 95 TYR A C 1
ATOM 777 O O . TYR A 1 95 ? -9.828 -17.953 -14.891 1 98.81 95 TYR A O 1
ATOM 785 N N . GLY A 1 96 ? -10.984 -16.969 -16.609 1 98.5 96 GLY A N 1
ATOM 786 C CA . GLY A 1 96 ? -11.766 -16.141 -15.688 1 98.5 96 GLY A CA 1
ATOM 787 C C . GLY A 1 96 ? -12.859 -15.359 -16.391 1 98.5 96 GLY A C 1
ATOM 788 O O . GLY A 1 96 ? -13.469 -15.844 -17.344 1 98.5 96 GLY A O 1
ATOM 789 N N . GLU A 1 97 ? -13.203 -14.242 -15.719 1 98.5 97 GLU A N 1
ATOM 790 C CA . GLU A 1 97 ? -14.258 -13.359 -16.219 1 98.5 97 GLU A CA 1
ATOM 791 C C . GLU A 1 97 ? -14.148 -11.969 -15.609 1 98.5 97 GLU A C 1
ATOM 793 O O . GLU A 1 97 ? -13.32 -11.734 -14.727 1 98.5 97 GLU A O 1
ATOM 798 N N . LYS A 1 98 ? -14.891 -11.023 -16.203 1 97.81 98 LYS A N 1
ATOM 799 C CA . LYS A 1 98 ? -14.906 -9.672 -15.641 1 97.81 98 LYS A CA 1
ATOM 800 C C . LYS A 1 98 ? -15.453 -9.672 -14.211 1 97.81 98 LYS A C 1
ATOM 802 O O . LYS A 1 98 ? -16.422 -10.367 -13.914 1 97.81 98 LYS A O 1
ATOM 807 N N . ILE A 1 99 ? -14.867 -8.945 -13.398 1 97.38 99 ILE A N 1
ATOM 808 C CA . ILE A 1 99 ? -15.227 -8.898 -11.984 1 97.38 99 ILE A CA 1
ATOM 809 C C . ILE A 1 99 ? -16.656 -8.406 -11.836 1 97.38 99 ILE A C 1
ATOM 811 O O . ILE A 1 99 ? -17.078 -7.457 -12.5 1 97.38 99 ILE A O 1
ATOM 815 N N . ARG A 1 100 ? -17.422 -9.07 -10.945 1 95.56 100 ARG A N 1
ATOM 816 C CA . ARG A 1 100 ? -18.797 -8.719 -10.633 1 95.56 100 ARG A CA 1
ATOM 817 C C . ARG A 1 100 ? -19.047 -8.797 -9.133 1 95.56 100 ARG A C 1
ATOM 819 O O . ARG A 1 100 ? -18.281 -9.422 -8.398 1 95.56 100 ARG A O 1
ATOM 826 N N . LYS A 1 101 ? -20.078 -8.172 -8.703 1 93.19 101 LYS A N 1
ATOM 827 C CA . LYS A 1 101 ? -20.469 -8.164 -7.297 1 93.19 101 LYS A CA 1
ATOM 828 C C . LYS A 1 101 ? -20.641 -9.586 -6.766 1 93.19 101 LYS A C 1
ATOM 830 O O . LYS A 1 101 ? -20.359 -9.852 -5.594 1 93.19 101 LYS A O 1
ATOM 835 N N . GLU A 1 102 ? -21.094 -10.477 -7.66 1 95.06 102 GLU A N 1
ATOM 836 C CA . GLU A 1 102 ? -21.375 -11.859 -7.301 1 95.06 102 GLU A CA 1
ATOM 837 C C . GLU A 1 102 ? -20.094 -12.586 -6.867 1 95.06 102 GLU A C 1
ATOM 839 O O . GLU A 1 102 ? -20.172 -13.648 -6.246 1 95.06 102 GLU A O 1
ATOM 844 N N . HIS A 1 103 ? -19.016 -12.039 -7.184 1 96.94 103 HIS A N 1
ATOM 845 C CA . HIS A 1 103 ? -17.75 -12.664 -6.832 1 96.94 103 HIS A CA 1
ATOM 846 C C . HIS A 1 103 ? -17.375 -12.375 -5.383 1 96.94 103 HIS A C 1
ATOM 848 O O . HIS A 1 103 ? -16.297 -12.766 -4.926 1 96.94 103 HIS A O 1
ATOM 854 N N . ASN A 1 104 ? -18.188 -11.703 -4.59 1 95.81 104 ASN A N 1
ATOM 855 C CA . ASN A 1 104 ? -17.891 -11.336 -3.209 1 95.81 104 ASN A CA 1
ATOM 856 C C . ASN A 1 104 ? -16.562 -10.578 -3.104 1 95.81 104 ASN A C 1
ATOM 858 O O . ASN A 1 104 ? -15.609 -11.062 -2.496 1 95.81 104 ASN A O 1
ATOM 862 N N . ILE A 1 105 ? -16.578 -9.422 -3.664 1 95.12 105 ILE A N 1
ATOM 863 C CA . ILE A 1 105 ? -15.383 -8.594 -3.723 1 95.12 105 ILE A CA 1
ATOM 864 C C . ILE A 1 105 ? -14.859 -8.344 -2.312 1 95.12 105 ILE A C 1
ATOM 866 O O . ILE A 1 105 ? -15.617 -8 -1.408 1 95.12 105 ILE A O 1
ATOM 870 N N . LYS A 1 106 ? -13.5 -8.656 -2.164 1 93.88 106 LYS A N 1
ATOM 871 C CA . LYS A 1 106 ? -12.812 -8.531 -0.881 1 93.88 106 LYS A CA 1
ATOM 872 C C . LYS A 1 106 ? -11.828 -7.363 -0.893 1 93.88 106 LYS A C 1
ATOM 874 O O . LYS A 1 106 ? -12.227 -6.211 -1.076 1 93.88 106 LYS A O 1
ATOM 879 N N . GLU A 1 107 ? -10.539 -7.691 -0.701 1 89.12 107 GLU A N 1
ATOM 880 C CA . GLU A 1 107 ? -9.508 -6.66 -0.658 1 89.12 107 GLU A CA 1
ATOM 881 C C . GLU A 1 107 ? -8.938 -6.395 -2.047 1 89.12 107 GLU A C 1
ATOM 883 O O . GLU A 1 107 ? -8.867 -7.301 -2.879 1 89.12 107 GLU A O 1
ATOM 888 N N . GLU A 1 108 ? -8.547 -5.129 -2.158 1 90.19 108 GLU A N 1
ATOM 889 C CA . GLU A 1 108 ? -7.828 -4.801 -3.385 1 90.19 108 GLU A CA 1
ATOM 890 C C . GLU A 1 108 ? -6.332 -5.066 -3.238 1 90.19 108 GLU A C 1
ATOM 892 O O . GLU A 1 108 ? -5.727 -4.703 -2.229 1 90.19 108 GLU A O 1
ATOM 897 N N . VAL A 1 109 ? -5.793 -5.715 -4.172 1 93.12 109 VAL A N 1
ATOM 898 C CA . VAL A 1 109 ? -4.344 -5.895 -4.23 1 93.12 109 VAL A CA 1
ATOM 899 C C . VAL A 1 109 ? -3.73 -4.863 -5.172 1 93.12 109 VAL A C 1
ATOM 901 O O . VAL A 1 109 ? -4.035 -4.844 -6.367 1 93.12 109 VAL A O 1
ATOM 904 N N . LYS A 1 110 ? -2.83 -4.078 -4.613 1 88.94 110 LYS A N 1
ATOM 905 C CA . LYS A 1 110 ? -2.246 -2.986 -5.391 1 88.94 110 LYS A CA 1
ATOM 906 C C . LYS A 1 110 ? -0.992 -3.447 -6.129 1 88.94 110 LYS A C 1
ATOM 908 O O . LYS A 1 110 ? -0.818 -3.15 -7.312 1 88.94 110 LYS A O 1
ATOM 913 N N . ALA A 1 111 ? -0.267 -4.289 -5.387 1 91.69 111 ALA A N 1
ATOM 914 C CA . ALA A 1 111 ? 1.001 -4.688 -5.992 1 91.69 111 ALA A CA 1
ATOM 915 C C . ALA A 1 111 ? 1.54 -5.961 -5.348 1 91.69 111 ALA A C 1
ATOM 917 O O . ALA A 1 111 ? 1.264 -6.238 -4.18 1 91.69 111 ALA A O 1
ATOM 918 N N . VAL A 1 112 ? 2.174 -6.695 -6.145 1 95.19 112 VAL A N 1
ATOM 919 C CA . VAL A 1 112 ? 3.055 -7.742 -5.633 1 95.19 112 VAL A CA 1
ATOM 920 C C . VAL A 1 112 ? 4.477 -7.203 -5.504 1 95.19 112 VAL A C 1
ATOM 922 O O . VAL A 1 112 ? 4.992 -6.57 -6.43 1 95.19 112 VAL A O 1
ATOM 925 N N . THR A 1 113 ? 5.156 -7.395 -4.355 1 90.12 113 THR A N 1
ATOM 926 C CA . THR A 1 113 ? 6.488 -6.84 -4.152 1 90.12 113 THR A CA 1
ATOM 927 C C . THR A 1 113 ? 7.543 -7.941 -4.152 1 90.12 113 THR A C 1
ATOM 929 O O . THR A 1 113 ? 7.219 -9.117 -3.951 1 90.12 113 THR A O 1
ATOM 932 N N . TYR A 1 114 ? 8.703 -7.512 -4.348 1 94.19 114 TYR A N 1
ATOM 933 C CA . TYR A 1 114 ? 9.828 -8.438 -4.312 1 94.19 114 TYR A CA 1
ATOM 934 C C . TYR A 1 114 ? 10.234 -8.742 -2.875 1 94.19 114 TYR A C 1
ATOM 936 O O . TYR A 1 114 ? 10.961 -9.711 -2.621 1 94.19 114 TYR A O 1
ATOM 944 N N . HIS A 1 115 ? 9.719 -7.973 -2.051 1 86.94 115 HIS A N 1
ATOM 945 C CA . HIS A 1 115 ? 10.109 -8.078 -0.65 1 86.94 115 HIS A CA 1
ATOM 946 C C . HIS A 1 115 ? 9.797 -9.469 -0.096 1 86.94 115 HIS A C 1
ATOM 948 O O . HIS A 1 115 ? 8.641 -9.883 -0.082 1 86.94 115 HIS A O 1
ATOM 954 N N . LYS A 1 116 ? 10.789 -10.234 0.407 1 90.88 116 LYS A N 1
ATOM 955 C CA . LYS A 1 116 ? 10.695 -11.547 1.049 1 90.88 116 LYS A CA 1
ATOM 956 C C . LYS A 1 116 ? 10.172 -12.594 0.075 1 90.88 116 LYS A C 1
ATOM 958 O O . LYS A 1 116 ? 9.648 -13.625 0.494 1 90.88 116 LYS A O 1
ATOM 963 N N . MET A 1 117 ? 10.266 -12.336 -1.197 1 96.75 117 MET A N 1
ATOM 964 C CA . MET A 1 117 ? 9.836 -13.312 -2.188 1 96.75 117 MET A CA 1
ATOM 965 C C . MET A 1 117 ? 10.797 -14.5 -2.229 1 96.75 117 MET A C 1
ATOM 967 O O . MET A 1 117 ? 12.016 -14.32 -2.219 1 96.75 117 MET A O 1
ATOM 971 N N . GLU A 1 118 ? 10.18 -15.633 -2.236 1 97.38 118 GLU A N 1
ATOM 972 C CA . GLU A 1 118 ? 10.977 -16.859 -2.236 1 97.38 118 GLU A CA 1
ATOM 973 C C . GLU A 1 118 ? 10.336 -17.938 -3.104 1 97.38 118 GLU A C 1
ATOM 975 O O . GLU A 1 118 ? 9.117 -18.109 -3.078 1 97.38 118 GLU A O 1
ATOM 980 N N . VAL A 1 119 ? 11.141 -18.656 -3.898 1 97.94 119 VAL A N 1
ATOM 981 C CA . VAL A 1 119 ? 10.789 -19.875 -4.617 1 97.94 119 VAL A CA 1
ATOM 982 C C . VAL A 1 119 ? 11.828 -20.953 -4.344 1 97.94 119 VAL A C 1
ATOM 984 O O . VAL A 1 119 ? 12.992 -20.828 -4.742 1 97.94 119 VAL A O 1
ATOM 987 N N . LYS A 1 120 ? 11.359 -21.938 -3.693 1 97.38 120 LYS A N 1
ATOM 988 C CA . LYS A 1 120 ? 12.328 -22.953 -3.311 1 97.38 120 LYS A CA 1
ATOM 989 C C . LYS A 1 120 ? 11.727 -24.359 -3.408 1 97.38 120 LYS A C 1
ATOM 991 O O . LYS A 1 120 ? 10.516 -24.531 -3.27 1 97.38 120 LYS A O 1
ATOM 996 N N . GLU A 1 121 ? 12.602 -25.25 -3.691 1 95.62 121 GLU A N 1
ATOM 997 C CA . GLU A 1 121 ? 12.25 -26.656 -3.641 1 95.62 121 GLU A CA 1
ATOM 998 C C . GLU A 1 121 ? 12.867 -27.344 -2.424 1 95.62 121 GLU A C 1
ATOM 1000 O O . GLU A 1 121 ? 14.07 -27.203 -2.17 1 95.62 121 GLU A O 1
ATOM 1005 N N . ASP A 1 122 ? 11.938 -27.953 -1.6 1 91.5 122 ASP A N 1
ATOM 1006 C CA . ASP A 1 122 ? 12.414 -28.719 -0.451 1 91.5 122 ASP A CA 1
ATOM 1007 C C . ASP A 1 122 ? 11.836 -30.125 -0.458 1 91.5 122 ASP A C 1
ATOM 1009 O O . ASP A 1 122 ? 10.633 -30.312 -0.26 1 91.5 122 ASP A O 1
ATOM 1013 N N . ASN A 1 123 ? 12.672 -31.109 -0.567 1 92.75 123 ASN A N 1
ATOM 1014 C CA . ASN A 1 123 ? 12.305 -32.531 -0.524 1 92.75 123 ASN A CA 1
ATOM 1015 C C . ASN A 1 123 ? 11.164 -32.844 -1.49 1 92.75 123 ASN A C 1
ATOM 1017 O O . ASN A 1 123 ? 10.172 -33.469 -1.108 1 92.75 123 ASN A O 1
ATOM 1021 N N . GLY A 1 124 ? 11.227 -32.312 -2.658 1 91.94 124 GLY A N 1
ATOM 1022 C CA . GLY A 1 124 ? 10.258 -32.625 -3.693 1 91.94 124 GLY A CA 1
ATOM 1023 C C . GLY A 1 124 ? 9.031 -31.734 -3.662 1 91.94 124 GLY A C 1
ATOM 1024 O O . GLY A 1 124 ? 8.117 -31.891 -4.473 1 91.94 124 GLY A O 1
ATOM 1025 N N . LEU A 1 125 ? 9.023 -30.922 -2.734 1 95.75 125 LEU A N 1
ATOM 1026 C CA . LEU A 1 125 ? 7.902 -30 -2.605 1 95.75 125 LEU A CA 1
ATOM 1027 C C . LEU A 1 125 ? 8.352 -28.562 -2.904 1 95.75 125 LEU A C 1
ATOM 1029 O O . LEU A 1 125 ? 9.359 -28.109 -2.375 1 95.75 125 LEU A O 1
ATOM 1033 N N . TRP A 1 126 ? 7.625 -27.969 -3.83 1 97.44 126 TRP A N 1
ATOM 1034 C CA . TRP A 1 126 ? 7.938 -26.594 -4.168 1 97.44 126 TRP A CA 1
ATOM 1035 C C . TRP A 1 126 ? 7.156 -25.625 -3.285 1 97.44 126 TRP A C 1
ATOM 1037 O O . TRP A 1 126 ? 5.953 -25.797 -3.074 1 97.44 126 TRP A O 1
ATOM 1047 N N . LYS A 1 127 ? 7.871 -24.625 -2.783 1 97.81 127 LYS A N 1
ATOM 1048 C CA . LYS A 1 127 ? 7.281 -23.594 -1.932 1 97.81 127 LYS A CA 1
ATOM 1049 C C . LYS A 1 127 ? 7.516 -22.203 -2.512 1 97.81 127 LYS A C 1
ATOM 1051 O O . LYS A 1 127 ? 8.625 -21.875 -2.92 1 97.81 127 LYS A O 1
ATOM 1056 N N . VAL A 1 128 ? 6.402 -21.453 -2.506 1 97.94 128 VAL A N 1
ATOM 1057 C CA . VAL A 1 128 ? 6.434 -20.078 -3.002 1 97.94 128 VAL A CA 1
ATOM 1058 C C . VAL A 1 128 ? 5.941 -19.125 -1.917 1 97.94 128 VAL A C 1
ATOM 1060 O O . VAL A 1 128 ? 4.945 -19.406 -1.246 1 97.94 128 VAL A O 1
ATOM 1063 N N . LYS A 1 129 ? 6.699 -18.031 -1.756 1 97.69 129 LYS A N 1
ATOM 1064 C CA . LYS A 1 129 ? 6.281 -16.984 -0.839 1 97.69 129 LYS A CA 1
ATOM 1065 C C . LYS A 1 129 ? 6.34 -15.609 -1.513 1 97.69 129 LYS A C 1
ATOM 1067 O O . LYS A 1 129 ? 7.285 -15.312 -2.25 1 97.69 129 LYS A O 1
ATOM 1072 N N . TYR A 1 130 ? 5.336 -14.867 -1.236 1 97.31 130 TYR A N 1
ATOM 1073 C CA . TYR A 1 130 ? 5.363 -13.484 -1.704 1 97.31 130 TYR A CA 1
ATOM 1074 C C . TYR A 1 130 ? 4.457 -12.602 -0.854 1 97.31 130 TYR A C 1
ATOM 1076 O O . TYR A 1 130 ? 3.652 -13.102 -0.066 1 97.31 130 TYR A O 1
ATOM 1084 N N . ILE A 1 131 ? 4.648 -11.297 -0.973 1 94.31 131 ILE A N 1
ATOM 1085 C CA . ILE A 1 131 ? 3.873 -10.32 -0.217 1 94.31 131 ILE A CA 1
ATOM 1086 C C . ILE A 1 131 ? 3.158 -9.375 -1.179 1 94.31 131 ILE A C 1
ATOM 1088 O O . ILE A 1 131 ? 3.723 -8.969 -2.197 1 94.31 131 ILE A O 1
ATOM 1092 N N . VAL A 1 132 ? 1.94 -9.07 -0.79 1 93.81 132 VAL A N 1
ATOM 1093 C CA . VAL A 1 132 ? 1.183 -8.125 -1.6 1 93.81 132 VAL A CA 1
ATOM 1094 C C . VAL A 1 132 ? 0.858 -6.883 -0.772 1 93.81 132 VAL A C 1
ATOM 1096 O O . VAL A 1 132 ? 0.744 -6.957 0.453 1 93.81 132 VAL A O 1
ATOM 1099 N N . ASP A 1 133 ? 0.764 -5.859 -1.527 1 88.5 133 ASP A N 1
ATOM 1100 C CA . ASP A 1 133 ? 0.287 -4.609 -0.944 1 88.5 133 ASP A CA 1
ATOM 1101 C C . ASP A 1 133 ? -1.216 -4.441 -1.157 1 88.5 133 ASP A C 1
ATOM 1103 O O . ASP A 1 133 ? -1.705 -4.559 -2.283 1 88.5 133 ASP A O 1
ATOM 1107 N N . LEU A 1 134 ? -1.9 -4.305 -0.08 1 85.5 134 LEU A N 1
ATOM 1108 C CA . LEU A 1 134 ? -3.35 -4.168 -0.184 1 85.5 134 LEU A CA 1
ATOM 1109 C C . LEU A 1 134 ? -3.75 -2.703 -0.294 1 85.5 134 LEU A C 1
ATOM 1111 O O . LEU A 1 134 ? -3.078 -1.828 0.257 1 85.5 134 LEU A O 1
ATOM 1115 N N . MET B 1 1 ? -2.199 -25.828 -2.637 1 92.88 1 MET B N 1
ATOM 1116 C CA . MET B 1 1 ? -2.525 -25.391 -1.286 1 92.88 1 MET B CA 1
ATOM 1117 C C . MET B 1 1 ? -1.852 -24.062 -0.977 1 92.88 1 MET B C 1
ATOM 1119 O O . MET B 1 1 ? -0.716 -23.812 -1.394 1 92.88 1 MET B O 1
ATOM 1123 N N . PHE B 1 2 ? -2.559 -23.141 -0.31 1 96.12 2 PHE B N 1
ATOM 1124 C CA . PHE B 1 2 ? -1.942 -21.875 0.039 1 96.12 2 PHE B CA 1
ATOM 1125 C C . PHE B 1 2 ? -2.443 -21.375 1.392 1 96.12 2 PHE B C 1
ATOM 1127 O O . PHE B 1 2 ? -3.475 -21.844 1.884 1 96.12 2 PHE B O 1
ATOM 1134 N N . LYS B 1 3 ? -1.63 -20.516 2.055 1 95.5 3 LYS B N 1
ATOM 1135 C CA . LYS B 1 3 ? -1.993 -19.859 3.307 1 95.5 3 LYS B CA 1
ATOM 1136 C C . LYS B 1 3 ? -1.551 -18.406 3.311 1 95.5 3 LYS B C 1
ATOM 1138 O O . LYS B 1 3 ? -0.776 -17.984 2.449 1 95.5 3 LYS B O 1
ATOM 1143 N N . TYR B 1 4 ? -2.143 -17.719 4.227 1 94.12 4 TYR B N 1
ATOM 1144 C CA . TYR B 1 4 ? -1.845 -16.297 4.328 1 94.12 4 TYR B CA 1
ATOM 1145 C C . TYR B 1 4 ? -1.167 -15.977 5.656 1 94.12 4 TYR B C 1
ATOM 1147 O O . TYR B 1 4 ? -1.373 -16.672 6.652 1 94.12 4 TYR B O 1
ATOM 1155 N N . PHE B 1 5 ? -0.267 -14.992 5.676 1 88.88 5 PHE B N 1
ATOM 1156 C CA . PHE B 1 5 ? 0.299 -14.469 6.914 1 88.88 5 PHE B CA 1
ATOM 1157 C C . PHE B 1 5 ? 0.367 -12.953 6.879 1 88.88 5 PHE B C 1
ATOM 1159 O O . PHE B 1 5 ? 0.4 -12.352 5.805 1 88.88 5 PHE B O 1
ATOM 1166 N N . GLU B 1 6 ? 0.237 -12.219 7.977 1 79.69 6 GLU B N 1
ATOM 1167 C CA . GLU B 1 6 ? 0.187 -10.766 8.062 1 79.69 6 GLU B CA 1
ATOM 1168 C C . GLU B 1 6 ? 1.59 -10.164 8.047 1 79.69 6 GLU B C 1
ATOM 1170 O O . GLU B 1 6 ? 2.521 -10.734 8.617 1 79.69 6 GLU B O 1
ATOM 1175 N N . THR B 1 7 ? 1.745 -9.156 7.152 1 72.62 7 THR B N 1
ATOM 1176 C CA . THR B 1 7 ? 2.971 -8.367 7.172 1 72.62 7 THR B CA 1
ATOM 1177 C C . THR B 1 7 ? 2.652 -6.887 7.359 1 72.62 7 THR B C 1
ATOM 1179 O O . THR B 1 7 ? 1.506 -6.465 7.195 1 72.62 7 THR B O 1
ATOM 1182 N N . THR B 1 8 ? 3.496 -6.156 7.93 1 63.38 8 THR B N 1
ATOM 1183 C CA . THR B 1 8 ? 3.166 -4.777 8.273 1 63.38 8 THR B CA 1
ATOM 1184 C C . THR B 1 8 ? 3.779 -3.809 7.262 1 63.38 8 THR B C 1
ATOM 1186 O O . THR B 1 8 ? 4.957 -3.926 6.918 1 63.38 8 THR B O 1
ATOM 1189 N N . ALA B 1 9 ? 2.926 -3.105 6.395 1 72.81 9 ALA B N 1
ATOM 1190 C CA . ALA B 1 9 ? 3.584 -2.045 5.637 1 72.81 9 ALA B CA 1
ATOM 1191 C C . ALA B 1 9 ? 2.998 -0.679 5.984 1 72.81 9 ALA B C 1
ATOM 1193 O O . ALA B 1 9 ? 3.66 0.348 5.812 1 72.81 9 ALA B O 1
ATOM 1194 N N . ASP B 1 10 ? 1.974 -0.614 6.695 1 83.81 10 ASP B N 1
ATOM 1195 C CA . ASP B 1 10 ? 1.363 0.672 7.016 1 83.81 10 ASP B CA 1
ATOM 1196 C C . ASP B 1 10 ? 1.973 1.27 8.281 1 83.81 10 ASP B C 1
ATOM 1198 O O . ASP B 1 10 ? 2.496 0.541 9.125 1 83.81 10 ASP B O 1
ATOM 1202 N N . LEU B 1 11 ? 2.027 2.586 8.25 1 89.88 11 LEU B N 1
ATOM 1203 C CA . LEU B 1 11 ? 2.541 3.324 9.398 1 89.88 11 LEU B CA 1
ATOM 1204 C C . LEU B 1 11 ? 1.512 4.328 9.898 1 89.88 11 LEU B C 1
ATOM 1206 O O . LEU B 1 11 ? 0.916 5.062 9.109 1 89.88 11 LEU B O 1
ATOM 1210 N N . GLY B 1 12 ? 1.216 4.215 11.164 1 94.06 12 GLY B N 1
ATOM 1211 C CA . GLY B 1 12 ? 0.339 5.188 11.797 1 94.06 12 GLY B CA 1
ATOM 1212 C C . GLY B 1 12 ? 1.083 6.387 12.359 1 94.06 12 GLY B C 1
ATOM 1213 O O . GLY B 1 12 ? 2.191 6.246 12.875 1 94.06 12 GLY B O 1
ATOM 1214 N N . VAL B 1 13 ? 0.449 7.559 12.344 1 97.06 13 VAL B N 1
ATOM 1215 C CA . VAL B 1 13 ? 0.991 8.805 12.875 1 97.06 13 VAL B CA 1
ATOM 1216 C C . VAL B 1 13 ? 0.015 9.406 13.883 1 97.06 13 VAL B C 1
ATOM 1218 O O . VAL B 1 13 ? -1.197 9.406 13.656 1 97.06 13 VAL B O 1
ATOM 1221 N N . GLU B 1 14 ? 0.569 9.781 14.945 1 97.38 14 GLU B N 1
ATOM 1222 C CA . GLU B 1 14 ? -0.15 10.617 15.906 1 97.38 14 GLU B CA 1
ATOM 1223 C C . GLU B 1 14 ? 0.579 11.938 16.156 1 97.38 14 GLU B C 1
ATOM 1225 O O . GLU B 1 14 ? 1.78 11.945 16.422 1 97.38 14 GLU B O 1
ATOM 1230 N N . ALA B 1 15 ? -0.142 13.023 16.016 1 97.94 15 ALA B N 1
ATOM 1231 C CA . ALA B 1 15 ? 0.422 14.359 16.219 1 97.94 15 ALA B CA 1
ATOM 1232 C C . ALA B 1 15 ? -0.439 15.172 17.188 1 97.94 15 ALA B C 1
ATOM 1234 O O . ALA B 1 15 ? -1.665 15.039 17.203 1 97.94 15 ALA B O 1
ATOM 1235 N N . LEU B 1 16 ? 0.286 15.992 17.891 1 97.69 16 LEU B N 1
ATOM 1236 C CA . LEU B 1 16 ? -0.376 16.828 18.891 1 97.69 16 LEU B CA 1
ATOM 1237 C C . LEU B 1 16 ? -0.03 18.297 18.688 1 97.69 16 LEU B C 1
ATOM 1239 O O . LEU B 1 16 ? 1.058 18.625 18.203 1 97.69 16 LEU B O 1
ATOM 1243 N N . GLY B 1 17 ? -1.037 19.141 19.094 1 97.25 17 GLY B N 1
ATOM 1244 C CA . GLY B 1 17 ? -0.833 20.578 19.094 1 97.25 17 GLY B CA 1
ATOM 1245 C C . GLY B 1 17 ? -1.779 21.312 20.031 1 97.25 17 GLY B C 1
ATOM 1246 O O . GLY B 1 17 ? -2.875 20.828 20.312 1 97.25 17 GLY B O 1
ATOM 1247 N N . GLU B 1 18 ? -1.303 22.422 20.438 1 97 18 GLU B N 1
ATOM 1248 C CA . GLU B 1 18 ? -2.107 23.25 21.328 1 97 18 GLU B CA 1
ATOM 1249 C C . GLU B 1 18 ? -3.242 23.938 20.578 1 97 18 GLU B C 1
ATOM 1251 O O . GLU B 1 18 ? -4.156 24.484 21.188 1 97 18 GLU B O 1
ATOM 1256 N N . SER B 1 19 ? -3.195 24.031 19.312 1 97.06 19 SER B N 1
ATOM 1257 C CA . SER B 1 19 ? -4.246 24.5 18.406 1 97.06 19 SER B CA 1
ATOM 1258 C C . SER B 1 19 ? -4.434 23.531 17.234 1 97.06 19 SER B C 1
ATOM 1260 O O . SER B 1 19 ? -3.592 22.672 17 1 97.06 19 SER B O 1
ATOM 1262 N N . LEU B 1 20 ? -5.52 23.688 16.625 1 97.38 20 LEU B N 1
ATOM 1263 C CA . LEU B 1 20 ? -5.789 22.875 15.453 1 97.38 20 LEU B CA 1
ATOM 1264 C C . LEU B 1 20 ? -4.688 23.062 14.406 1 97.38 20 LEU B C 1
ATOM 1266 O O . LEU B 1 20 ? -4.18 22.078 13.867 1 97.38 20 LEU B O 1
ATOM 1270 N N . GLU B 1 21 ? -4.312 24.266 14.141 1 98.19 21 GLU B N 1
ATOM 1271 C CA . GLU B 1 21 ? -3.273 24.594 13.172 1 98.19 21 GLU B CA 1
ATOM 1272 C C . GLU B 1 21 ? -1.941 23.953 13.555 1 98.19 21 GLU B C 1
ATOM 1274 O O . GLU B 1 21 ? -1.231 23.422 12.695 1 98.19 21 GLU B O 1
ATOM 1279 N N . GLU B 1 22 ? -1.68 24.016 14.836 1 97.94 22 GLU B N 1
ATOM 1280 C CA . GLU B 1 22 ? -0.425 23.422 15.297 1 97.94 22 GLU B CA 1
ATOM 1281 C C . GLU B 1 22 ? -0.434 21.906 15.141 1 97.94 22 GLU B C 1
ATOM 1283 O O . GLU B 1 22 ? 0.575 21.312 14.758 1 97.94 22 GLU B O 1
ATOM 1288 N N . ALA B 1 23 ? -1.525 21.328 15.438 1 98 23 ALA B N 1
ATOM 1289 C CA . ALA B 1 23 ? -1.642 19.875 15.289 1 98 23 ALA B CA 1
ATOM 1290 C C . ALA B 1 23 ? -1.463 19.469 13.828 1 98 23 ALA B C 1
ATOM 1292 O O . ALA B 1 23 ? -0.79 18.469 13.539 1 98 23 ALA B O 1
ATOM 1293 N N . PHE B 1 24 ? -2.016 20.219 12.922 1 98.62 24 PHE B N 1
ATOM 1294 C CA . PHE B 1 24 ? -1.884 19.938 11.492 1 98.62 24 PHE B CA 1
ATOM 1295 C C . PHE B 1 24 ? -0.441 20.125 11.039 1 98.62 24 PHE B C 1
ATOM 1297 O O . PHE B 1 24 ? 0.059 19.359 10.219 1 98.62 24 PHE B O 1
ATOM 1304 N N . LYS B 1 25 ? 0.116 21.125 11.555 1 98.56 25 LYS B N 1
ATOM 1305 C CA . LYS B 1 25 ? 1.52 21.375 11.242 1 98.56 25 LYS B CA 1
ATOM 1306 C C . LYS B 1 25 ? 2.395 20.188 11.664 1 98.56 25 LYS B C 1
ATOM 1308 O O . LYS B 1 25 ? 3.217 19.719 10.883 1 98.56 25 LYS B O 1
ATOM 1313 N N . GLU B 1 26 ? 2.195 19.75 12.867 1 98.19 26 GLU B N 1
ATOM 1314 C CA . GLU B 1 26 ? 2.963 18.609 13.375 1 98.19 26 GLU B CA 1
ATOM 1315 C C . GLU B 1 26 ? 2.68 17.344 12.57 1 98.19 26 GLU B C 1
ATOM 1317 O O . GLU B 1 26 ? 3.574 16.531 12.367 1 98.19 26 GLU B O 1
ATOM 1322 N N . ALA B 1 27 ? 1.466 17.219 12.164 1 98.56 27 ALA B N 1
ATOM 1323 C CA . ALA B 1 27 ? 1.093 16.078 11.32 1 98.56 27 ALA B CA 1
ATOM 1324 C C . ALA B 1 27 ? 1.858 16.109 10 1 98.56 27 ALA B C 1
ATOM 1326 O O . ALA B 1 27 ? 2.359 15.078 9.547 1 98.56 27 ALA B O 1
ATOM 1327 N N . ALA B 1 28 ? 1.942 17.234 9.398 1 98.69 28 ALA B N 1
ATOM 1328 C CA . ALA B 1 28 ? 2.674 17.391 8.148 1 98.69 28 ALA B CA 1
ATOM 1329 C C . ALA B 1 28 ? 4.164 17.125 8.344 1 98.69 28 ALA B C 1
ATOM 1331 O O . ALA B 1 28 ? 4.797 16.453 7.516 1 98.69 28 ALA B O 1
ATOM 1332 N N . LYS B 1 29 ? 4.656 17.609 9.406 1 98.5 29 LYS B N 1
ATOM 1333 C CA . LYS B 1 29 ? 6.062 17.375 9.703 1 98.5 29 LYS B CA 1
ATOM 1334 C C . LYS B 1 29 ? 6.34 15.875 9.852 1 98.5 29 LYS B C 1
ATOM 1336 O O . LYS B 1 29 ? 7.344 15.375 9.344 1 98.5 29 LYS B O 1
ATOM 1341 N N . ALA B 1 30 ? 5.461 15.273 10.57 1 98.25 30 ALA B N 1
ATOM 1342 C CA . ALA B 1 30 ? 5.594 13.828 10.773 1 98.25 30 ALA B CA 1
ATOM 1343 C C . ALA B 1 30 ? 5.578 13.086 9.438 1 98.25 30 ALA B C 1
ATOM 1345 O O . ALA B 1 30 ? 6.352 12.148 9.234 1 98.25 30 ALA B O 1
ATOM 1346 N N . LEU B 1 31 ? 4.672 13.461 8.562 1 98.25 31 LEU B N 1
ATOM 1347 C CA . LEU B 1 31 ? 4.57 12.859 7.238 1 98.25 31 LEU B CA 1
ATOM 1348 C C . LEU B 1 31 ? 5.914 12.898 6.52 1 98.25 31 LEU B C 1
ATOM 1350 O O . LEU B 1 31 ? 6.391 11.875 6.027 1 98.25 31 LEU B O 1
ATOM 1354 N N . TYR B 1 32 ? 6.555 13.992 6.477 1 98.38 32 TYR B N 1
ATOM 1355 C CA . TYR B 1 32 ? 7.797 14.148 5.723 1 98.38 32 TYR B CA 1
ATOM 1356 C C . TYR B 1 32 ? 8.961 13.492 6.449 1 98.38 32 TYR B C 1
ATOM 1358 O O . TYR B 1 32 ? 9.891 12.984 5.816 1 98.38 32 TYR B O 1
ATOM 1366 N N . ASN B 1 33 ? 8.836 13.438 7.77 1 97.94 33 ASN B N 1
ATOM 1367 C CA . ASN B 1 33 ? 9.898 12.781 8.523 1 97.94 33 ASN B CA 1
ATOM 1368 C C . ASN B 1 33 ? 9.906 11.273 8.289 1 97.94 33 ASN B C 1
ATOM 1370 O O . ASN B 1 33 ? 10.906 10.609 8.555 1 97.94 33 ASN B O 1
ATOM 1374 N N . ILE B 1 34 ? 8.812 10.789 7.867 1 96.31 34 ILE B N 1
ATOM 1375 C CA . ILE B 1 34 ? 8.766 9.391 7.461 1 96.31 34 ILE B CA 1
ATOM 1376 C C . ILE B 1 34 ? 9.625 9.188 6.215 1 96.31 34 ILE B C 1
ATOM 1378 O O . ILE B 1 34 ? 10.281 8.148 6.07 1 96.31 34 ILE B O 1
ATOM 1382 N N . MET B 1 35 ? 9.742 10.18 5.312 1 96.62 35 MET B N 1
ATOM 1383 C CA . MET B 1 35 ? 10.336 10.047 3.986 1 96.62 35 MET B CA 1
ATOM 1384 C C . MET B 1 35 ? 11.781 10.531 3.988 1 96.62 35 MET B C 1
ATOM 1386 O O . MET B 1 35 ? 12.625 9.984 3.273 1 96.62 35 MET B O 1
ATOM 1390 N N . VAL B 1 36 ? 12.047 11.469 4.84 1 97.56 36 VAL B N 1
ATOM 1391 C CA . VAL B 1 36 ? 13.383 12.07 4.902 1 97.56 36 VAL B CA 1
ATOM 1392 C C . VAL B 1 36 ? 13.656 12.555 6.324 1 97.56 36 VAL B C 1
ATOM 1394 O O . VAL B 1 36 ? 12.773 12.516 7.184 1 97.56 36 VAL B O 1
ATOM 1397 N N . ASP B 1 37 ? 14.969 12.914 6.488 1 97.38 37 ASP B N 1
ATOM 1398 C CA . ASP B 1 37 ? 15.281 13.68 7.691 1 97.38 37 ASP B CA 1
ATOM 1399 C C . ASP B 1 37 ? 14.844 15.133 7.543 1 97.38 37 ASP B C 1
ATOM 1401 O O . ASP B 1 37 ? 15.547 15.9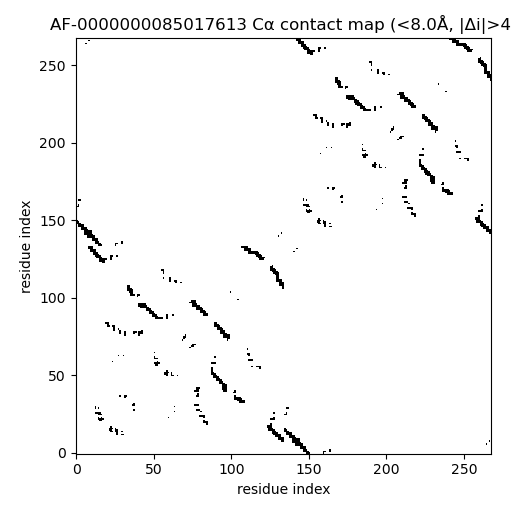38 6.922 1 97.38 37 ASP B O 1
ATOM 1405 N N . ILE B 1 38 ? 13.773 15.383 8.188 1 96.75 38 ILE B N 1
ATOM 1406 C CA . ILE B 1 38 ? 13.148 16.688 7.965 1 96.75 38 ILE B CA 1
ATOM 1407 C C . ILE B 1 38 ? 14.094 17.797 8.422 1 96.75 38 ILE B C 1
ATOM 1409 O O . ILE B 1 38 ? 14.055 18.906 7.902 1 96.75 38 ILE B O 1
ATOM 1413 N N . ASP B 1 39 ? 14.945 17.562 9.336 1 96.81 39 ASP B N 1
ATOM 1414 C CA . ASP B 1 39 ? 15.875 18.547 9.859 1 96.81 39 ASP B CA 1
ATOM 1415 C C . ASP B 1 39 ? 16.922 18.938 8.812 1 96.81 39 ASP B C 1
ATOM 1417 O O . ASP B 1 39 ? 17.594 19.969 8.945 1 96.81 39 ASP B O 1
ATOM 1421 N N . LYS B 1 40 ? 17.031 18.203 7.805 1 97.56 40 LYS B N 1
ATOM 1422 C CA . LYS B 1 40 ? 18.016 18.453 6.762 1 97.56 40 LYS B CA 1
ATOM 1423 C C . LYS B 1 40 ? 17.391 19.141 5.559 1 97.56 40 LYS B C 1
ATOM 1425 O O . LYS B 1 40 ? 18.078 19.469 4.59 1 97.56 40 LYS B O 1
ATOM 1430 N N . VAL B 1 41 ? 16.188 19.281 5.586 1 98 41 VAL B N 1
ATOM 1431 C CA . VAL B 1 41 ? 15.477 19.938 4.492 1 98 41 VAL B CA 1
ATOM 1432 C C . VAL B 1 41 ? 15.5 21.453 4.695 1 98 41 VAL B C 1
ATOM 1434 O O . VAL B 1 41 ? 14.977 21.953 5.691 1 98 41 VAL B O 1
ATOM 1437 N N . GLU B 1 42 ? 15.969 22.172 3.738 1 97.62 42 GLU B N 1
ATOM 1438 C CA . GLU B 1 42 ? 16.062 23.625 3.82 1 97.62 42 GLU B CA 1
ATOM 1439 C C . GLU B 1 42 ? 14.805 24.297 3.262 1 97.62 42 GLU B C 1
ATOM 1441 O O . GLU B 1 42 ? 14.102 23.719 2.434 1 97.62 42 GLU B O 1
ATOM 1446 N N . LYS B 1 43 ? 14.57 25.5 3.732 1 97.62 43 LYS B N 1
ATOM 1447 C CA . LYS B 1 43 ? 13.422 26.281 3.291 1 97.62 43 LYS B CA 1
ATOM 1448 C C . LYS B 1 43 ? 13.766 27.125 2.076 1 97.62 43 LYS B C 1
ATOM 1450 O O . LYS B 1 43 ? 13.68 28.359 2.131 1 97.62 43 LYS B O 1
ATOM 1455 N N . LYS B 1 44 ? 14.039 26.484 1.018 1 97.31 44 LYS B N 1
ATOM 1456 C CA . LYS B 1 44 ? 14.523 27.172 -0.177 1 97.31 44 LYS B CA 1
ATOM 1457 C C . LYS B 1 44 ? 13.359 27.594 -1.069 1 97.31 44 LYS B C 1
ATOM 1459 O O . LYS B 1 44 ? 13.461 28.578 -1.811 1 97.31 44 LYS B O 1
ATOM 1464 N N . GLU B 1 45 ? 12.375 26.828 -1.069 1 97.25 45 GLU B N 1
ATOM 1465 C CA . GLU B 1 45 ? 11.188 27.094 -1.881 1 97.25 45 GLU B CA 1
ATOM 1466 C C . GLU B 1 45 ? 9.922 27.125 -1.023 1 97.25 45 GLU B C 1
ATOM 1468 O O . GLU B 1 45 ? 9.914 26.594 0.088 1 97.25 45 GLU B O 1
ATOM 1473 N N . VAL B 1 46 ? 8.898 27.859 -1.65 1 98.25 46 VAL B N 1
ATOM 1474 C CA . VAL B 1 46 ? 7.613 27.922 -0.961 1 98.25 46 VAL B CA 1
ATOM 1475 C C . VAL B 1 46 ? 6.488 27.562 -1.929 1 98.25 46 VAL B C 1
ATOM 1477 O O . VAL B 1 46 ? 6.484 28.016 -3.078 1 98.25 46 VAL B O 1
ATOM 1480 N N . VAL B 1 47 ? 5.656 26.719 -1.462 1 98.5 47 VAL B N 1
ATOM 1481 C CA . VAL B 1 47 ? 4.441 26.391 -2.195 1 98.5 47 VAL B CA 1
ATOM 1482 C C . VAL B 1 47 ? 3.217 26.844 -1.403 1 98.5 47 VAL B C 1
ATOM 1484 O O . VAL B 1 47 ? 3.102 26.547 -0.209 1 98.5 47 VAL B O 1
ATOM 1487 N N . GLU B 1 48 ? 2.307 27.562 -2.105 1 98.62 48 GLU B N 1
ATOM 1488 C CA . GLU B 1 48 ? 1.067 28.016 -1.478 1 98.62 48 GLU B CA 1
ATOM 1489 C C . GLU B 1 48 ? -0.146 27.328 -2.098 1 98.62 48 GLU B C 1
ATOM 1491 O O . GLU B 1 48 ? -0.263 27.25 -3.322 1 98.62 48 GLU B O 1
ATOM 1496 N N . PHE B 1 49 ? -0.969 26.844 -1.244 1 98.56 49 PHE B N 1
ATOM 1497 C CA . PHE B 1 49 ? -2.186 26.219 -1.737 1 98.56 49 PHE B CA 1
ATOM 1498 C C . PHE B 1 49 ? -3.289 26.281 -0.688 1 98.56 49 PHE B C 1
ATOM 1500 O O . PHE B 1 49 ? -3.051 26.688 0.45 1 98.56 49 PHE B O 1
ATOM 1507 N N . GLU B 1 50 ? -4.48 25.984 -1.154 1 98.5 50 GLU B N 1
ATOM 1508 C CA . GLU B 1 50 ? -5.645 25.922 -0.277 1 98.5 50 GLU B CA 1
ATOM 1509 C C . GLU B 1 50 ? -6.441 24.641 -0.507 1 98.5 50 GLU B C 1
ATOM 1511 O O . GLU B 1 50 ? -6.555 24.172 -1.64 1 98.5 50 GLU B O 1
ATOM 1516 N N . VAL B 1 51 ? -6.953 24.125 0.618 1 98.44 51 VAL B N 1
ATOM 1517 C CA . VAL B 1 51 ? -7.832 22.953 0.534 1 98.44 51 VAL B CA 1
ATOM 1518 C C . VAL B 1 51 ? -9.047 23.156 1.435 1 98.44 51 VAL B C 1
ATOM 1520 O O . VAL B 1 51 ? -9.031 24.016 2.324 1 98.44 51 VAL B O 1
ATOM 1523 N N . GLU B 1 52 ? -10.062 22.391 1.115 1 98 52 GLU B N 1
ATOM 1524 C CA . GLU B 1 52 ? -11.281 22.406 1.929 1 98 52 GLU B CA 1
ATOM 1525 C C . GLU B 1 52 ? -11.742 20.984 2.262 1 98 52 GLU B C 1
ATOM 1527 O O . GLU B 1 52 ? -11.273 20.016 1.661 1 98 52 GLU B O 1
ATOM 1532 N N . GLY B 1 53 ? -12.594 20.859 3.303 1 96.94 53 GLY B N 1
ATOM 1533 C CA . GLY B 1 53 ? -13.18 19.594 3.709 1 96.94 53 GLY B CA 1
ATOM 1534 C C . GLY B 1 53 ? -14.547 19.734 4.355 1 96.94 53 GLY B C 1
ATOM 1535 O O . GLY B 1 53 ? -14.828 20.766 4.98 1 96.94 53 GLY B O 1
ATOM 1536 N N . GLU B 1 54 ? -15.344 18.75 4.18 1 96.56 54 GLU B N 1
ATOM 1537 C CA . GLU B 1 54 ? -16.672 18.766 4.793 1 96.56 54 GLU B CA 1
ATOM 1538 C C . GLU B 1 54 ? -16.578 18.672 6.312 1 96.56 54 GLU B C 1
ATOM 1540 O O . GLU B 1 54 ? -17.453 19.141 7.031 1 96.56 54 GLU B O 1
ATOM 1545 N N . ASP B 1 55 ? -15.641 18.062 6.812 1 96.5 55 ASP B N 1
ATOM 1546 C CA . ASP B 1 55 ? -15.297 17.969 8.227 1 96.5 55 ASP B CA 1
ATOM 1547 C C . ASP B 1 55 ? -13.781 18.016 8.422 1 96.5 55 ASP B C 1
ATOM 1549 O O . ASP B 1 55 ? -13.023 18.109 7.453 1 96.5 55 ASP B O 1
ATOM 1553 N N . LEU B 1 56 ? -13.328 17.969 9.648 1 97.25 56 LEU B N 1
ATOM 1554 C CA . LEU B 1 56 ? -11.906 18.141 9.945 1 97.25 56 LEU B CA 1
ATOM 1555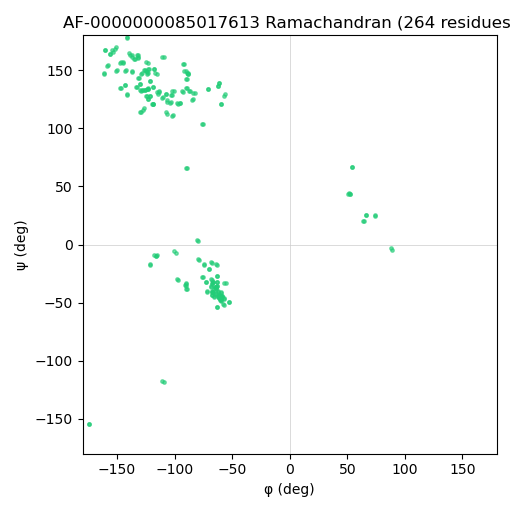 C C . LEU B 1 56 ? -11.086 16.969 9.414 1 97.25 56 LEU B C 1
ATOM 1557 O O . LEU B 1 56 ? -9.938 17.156 9 1 97.25 56 LEU B O 1
ATOM 1561 N N . GLU B 1 57 ? -11.641 15.805 9.422 1 97.94 57 GLU B N 1
ATOM 1562 C CA . GLU B 1 57 ? -10.945 14.641 8.883 1 97.94 57 GLU B CA 1
ATOM 1563 C C . GLU B 1 57 ? -10.727 14.773 7.383 1 97.94 57 GLU B C 1
ATOM 1565 O O . GLU B 1 57 ? -9.633 14.5 6.879 1 97.94 57 GLU B O 1
ATOM 1570 N N . GLU B 1 58 ? -11.789 15.195 6.738 1 97.75 58 GLU B N 1
ATOM 1571 C CA . GLU B 1 58 ? -11.641 15.414 5.301 1 97.75 58 GLU B CA 1
ATOM 1572 C C . GLU B 1 58 ? -10.648 16.531 5.012 1 97.75 58 GLU B C 1
ATOM 1574 O O . GLU B 1 58 ? -9.898 16.469 4.035 1 97.75 58 GLU B O 1
ATOM 1579 N N . LEU B 1 59 ? -10.703 17.562 5.863 1 98.56 59 LEU B N 1
ATOM 1580 C CA . LEU B 1 59 ? -9.766 18.672 5.719 1 98.56 59 LEU B CA 1
ATOM 1581 C C . LEU B 1 59 ? -8.328 18.172 5.855 1 98.56 59 LEU B C 1
ATOM 1583 O O . LEU B 1 59 ? -7.469 18.516 5.035 1 98.56 59 LEU B O 1
ATOM 1587 N N . LEU B 1 60 ? -8.062 17.344 6.848 1 98.56 60 LEU B N 1
ATOM 1588 C CA . LEU B 1 60 ? -6.738 16.75 7.055 1 98.56 60 LEU B CA 1
ATOM 1589 C C . LEU B 1 60 ? -6.328 15.898 5.867 1 98.56 60 LEU B C 1
ATOM 1591 O O . LEU B 1 60 ? -5.203 16 5.375 1 98.56 60 LEU B O 1
ATOM 1595 N N . TYR B 1 61 ? -7.223 15.109 5.426 1 98.44 61 TYR B N 1
ATOM 1596 C CA . TYR B 1 61 ? -6.988 14.211 4.293 1 98.44 61 TYR B CA 1
ATOM 1597 C C . TYR B 1 61 ? -6.562 15 3.059 1 98.44 61 TYR B C 1
ATOM 1599 O O . TYR B 1 61 ? -5.539 14.695 2.443 1 98.44 61 TYR B O 1
ATOM 1607 N N . ASN B 1 62 ? -7.297 15.977 2.711 1 98.44 62 ASN B N 1
ATOM 1608 C CA . ASN B 1 62 ? -7.012 16.797 1.534 1 98.44 62 ASN B CA 1
ATOM 1609 C C . ASN B 1 62 ? -5.695 17.547 1.682 1 98.44 62 ASN B C 1
ATOM 1611 O O . ASN B 1 62 ? -4.945 17.688 0.713 1 98.44 62 ASN B O 1
ATOM 1615 N N . PHE B 1 63 ? -5.445 17.984 2.877 1 98.75 63 PHE B N 1
ATOM 1616 C CA . PHE B 1 63 ? -4.223 18.719 3.184 1 98.75 63 PHE B CA 1
ATOM 1617 C C . PHE B 1 63 ? -2.998 17.844 2.965 1 98.75 63 PHE B C 1
ATOM 1619 O O . PHE B 1 63 ? -2.117 18.188 2.174 1 98.75 63 PHE B O 1
ATOM 1626 N N . LEU B 1 64 ? -2.957 16.672 3.568 1 98.75 64 LEU B N 1
ATOM 1627 C CA . LEU B 1 64 ? -1.801 15.789 3.5 1 98.75 64 LEU B CA 1
ATOM 1628 C C . LEU B 1 64 ? -1.625 15.234 2.09 1 98.75 64 LEU B C 1
ATOM 1630 O O . LEU B 1 64 ? -0.498 15.109 1.604 1 98.75 64 LEU B O 1
ATOM 1634 N N . ASN B 1 65 ? -2.705 14.961 1.4 1 98.06 65 ASN B N 1
ATOM 1635 C CA . ASN B 1 65 ? -2.607 14.438 0.043 1 98.06 65 ASN B CA 1
ATOM 1636 C C . ASN B 1 65 ? -2.16 15.508 -0.944 1 98.06 65 ASN B C 1
ATOM 1638 O O . ASN B 1 65 ? -1.493 15.203 -1.936 1 98.06 65 ASN B O 1
ATOM 1642 N N . GLU B 1 66 ? -2.576 16.734 -0.647 1 98.44 66 GLU B N 1
ATOM 1643 C CA . GLU B 1 66 ? -2.055 17.828 -1.462 1 98.44 66 GLU B CA 1
ATOM 1644 C C . GLU B 1 66 ? -0.536 17.938 -1.347 1 98.44 66 GLU B C 1
ATOM 1646 O O . GLU B 1 66 ? 0.158 18.109 -2.352 1 98.44 66 GLU B O 1
ATOM 1651 N N . LEU B 1 67 ? -0.066 17.828 -0.141 1 98.62 67 LEU B N 1
ATOM 1652 C CA . LEU B 1 67 ? 1.374 17.828 0.091 1 98.62 67 LEU B CA 1
ATOM 1653 C C . LEU B 1 67 ? 2.045 16.688 -0.663 1 98.62 67 LEU B C 1
ATOM 1655 O O . LEU B 1 67 ? 3.064 16.875 -1.325 1 98.62 67 LEU B O 1
ATOM 1659 N N . LEU B 1 68 ? 1.454 15.477 -0.587 1 98.31 68 LEU B N 1
ATOM 1660 C CA . LEU B 1 68 ? 2.018 14.312 -1.269 1 98.31 68 LEU B CA 1
ATOM 1661 C C . LEU B 1 68 ? 2.021 14.523 -2.779 1 98.31 68 LEU B C 1
ATOM 1663 O O . LEU B 1 68 ? 2.928 14.047 -3.471 1 98.31 68 LEU B O 1
ATOM 1667 N N . TYR B 1 69 ? 1.052 15.242 -3.258 1 98 69 TYR B N 1
ATOM 1668 C CA . TYR B 1 69 ? 0.98 15.547 -4.684 1 98 69 TYR B CA 1
ATOM 1669 C C . TYR B 1 69 ? 2.213 16.328 -5.137 1 98 69 TYR B C 1
ATOM 1671 O O . TYR B 1 69 ? 2.838 15.977 -6.141 1 98 69 TYR B O 1
ATOM 1679 N N . TYR B 1 70 ? 2.541 17.281 -4.41 1 98.06 70 TYR B N 1
ATOM 1680 C CA . TYR B 1 70 ? 3.703 18.094 -4.746 1 98.06 70 TYR B CA 1
ATOM 1681 C C . TYR B 1 70 ? 4.984 17.281 -4.672 1 98.06 70 TYR B C 1
ATOM 1683 O O . TYR B 1 70 ? 5.902 17.484 -5.469 1 98.06 70 TYR B O 1
ATOM 1691 N N . THR B 1 71 ? 5.039 16.422 -3.754 1 97.94 71 THR B N 1
ATOM 1692 C CA . THR B 1 71 ? 6.203 15.555 -3.629 1 97.94 71 THR B CA 1
ATOM 1693 C C . THR B 1 71 ? 6.289 14.586 -4.812 1 97.94 71 THR B C 1
ATOM 1695 O O . THR B 1 71 ? 7.352 14.438 -5.418 1 97.94 71 THR B O 1
ATOM 1698 N N . ASP B 1 72 ? 5.195 14.031 -5.164 1 95.5 72 ASP B N 1
ATOM 1699 C CA . ASP B 1 72 ? 5.156 13 -6.199 1 95.5 72 ASP B CA 1
ATOM 1700 C C . ASP B 1 72 ? 5.406 13.609 -7.582 1 95.5 72 ASP B C 1
ATOM 1702 O O . ASP B 1 72 ? 6.109 13.023 -8.406 1 95.5 72 ASP B O 1
ATOM 1706 N N . VAL B 1 73 ? 4.852 14.734 -7.824 1 96.88 73 VAL B N 1
ATOM 1707 C CA . VAL B 1 73 ? 4.852 15.328 -9.156 1 96.88 73 VAL B CA 1
ATOM 1708 C C . VAL B 1 73 ? 6.082 16.219 -9.336 1 96.88 73 VAL B C 1
ATOM 1710 O O . VAL B 1 73 ? 6.715 16.203 -10.391 1 96.88 73 VAL B O 1
ATOM 1713 N N . TYR B 1 74 ? 6.531 16.906 -8.305 1 96.94 74 TYR B N 1
ATOM 1714 C CA . TYR B 1 74 ? 7.574 17.906 -8.461 1 96.94 74 TYR B CA 1
ATOM 1715 C C . TYR B 1 74 ? 8.836 17.516 -7.715 1 96.94 74 TYR B C 1
ATOM 1717 O O . TYR B 1 74 ? 9.859 18.188 -7.801 1 96.94 74 TYR B O 1
ATOM 1725 N N . GLY B 1 75 ? 8.695 16.438 -6.902 1 97.44 75 GLY B N 1
ATOM 1726 C CA . GLY B 1 75 ? 9.859 15.984 -6.152 1 97.44 75 GLY B CA 1
ATOM 1727 C C . GLY B 1 75 ? 10.203 16.891 -4.98 1 97.44 75 GLY B C 1
ATOM 1728 O O . GLY B 1 75 ? 11.367 16.969 -4.582 1 97.44 75 GLY B O 1
ATOM 1729 N N . LEU B 1 76 ? 9.258 17.578 -4.492 1 98.25 76 LEU B N 1
ATOM 1730 C CA . LEU B 1 76 ? 9.5 18.516 -3.393 1 98.25 76 LEU B CA 1
ATOM 1731 C C . LEU B 1 76 ? 9.312 17.828 -2.045 1 98.25 76 LEU B C 1
ATOM 1733 O O . LEU B 1 76 ? 8.406 16.984 -1.889 1 98.25 76 LEU B O 1
ATOM 1737 N N . VAL B 1 77 ? 10.125 18.156 -1.088 1 98.62 77 VAL B N 1
ATOM 1738 C CA . VAL B 1 77 ? 9.945 17.797 0.314 1 98.62 77 VAL B CA 1
ATOM 1739 C C . VAL B 1 77 ? 9.93 19.047 1.18 1 98.62 77 VAL B C 1
ATOM 1741 O O . VAL B 1 77 ? 10.633 20.016 0.884 1 98.62 77 VAL B O 1
ATOM 1744 N N . PHE B 1 78 ? 9.156 19.016 2.285 1 98.62 78 PHE B N 1
ATOM 1745 C CA . PHE B 1 78 ? 8.922 20.219 3.078 1 98.62 78 PHE B CA 1
ATOM 1746 C C . PHE B 1 78 ? 9.32 19.984 4.531 1 98.62 78 PHE B C 1
ATOM 1748 O O . PHE B 1 78 ? 9.172 18.875 5.055 1 98.62 78 PHE B O 1
ATOM 1755 N N . SER B 1 79 ? 9.766 21.062 5.191 1 98.12 79 SER B N 1
ATOM 1756 C CA . SER B 1 79 ? 10.227 20.953 6.574 1 98.12 79 SER B CA 1
ATOM 1757 C C . SER B 1 79 ? 9.422 21.859 7.496 1 98.12 79 SER B C 1
ATOM 1759 O O . SER B 1 79 ? 9.477 21.719 8.719 1 98.12 79 SER B O 1
ATOM 1761 N N . ASP B 1 80 ? 8.711 22.844 6.93 1 98.06 80 ASP B N 1
ATOM 1762 C CA . ASP B 1 80 ? 7.965 23.812 7.734 1 98.06 80 ASP B CA 1
ATOM 1763 C C . ASP B 1 80 ? 6.691 24.25 7.02 1 98.06 80 ASP B C 1
ATOM 1765 O O . ASP B 1 80 ? 6.621 24.219 5.789 1 98.06 80 ASP B O 1
ATOM 1769 N N . PHE B 1 81 ? 5.781 24.719 7.895 1 98.69 81 PHE B N 1
ATOM 1770 C CA . PHE B 1 81 ? 4.461 25.016 7.367 1 98.69 81 PHE B CA 1
ATOM 1771 C C . PHE B 1 81 ? 3.84 26.203 8.117 1 98.69 81 PHE B C 1
ATOM 1773 O O . PHE B 1 81 ? 3.949 26.281 9.344 1 98.69 81 PHE B O 1
ATOM 1780 N N . GLU B 1 82 ? 3.305 27.062 7.406 1 98.38 82 GLU B N 1
ATOM 1781 C CA . GLU B 1 82 ? 2.357 28.031 7.938 1 98.38 82 GLU B CA 1
ATOM 1782 C C . GLU B 1 82 ? 0.922 27.672 7.566 1 98.38 82 GLU B C 1
ATOM 1784 O O . GLU B 1 82 ? 0.586 27.562 6.387 1 98.38 82 GLU B O 1
ATOM 1789 N N . ILE B 1 83 ? 0.148 27.516 8.586 1 98.44 83 ILE B N 1
ATOM 1790 C CA . ILE B 1 83 ? -1.196 27 8.336 1 98.44 83 ILE B CA 1
ATOM 1791 C C . ILE B 1 83 ? -2.227 27.938 8.977 1 98.44 83 ILE B C 1
ATOM 1793 O O . ILE B 1 83 ? -2.059 28.359 10.117 1 98.44 83 ILE B O 1
ATOM 1797 N N . GLU B 1 84 ? -3.217 28.25 8.227 1 98.25 84 GLU B N 1
ATOM 1798 C CA . GLU B 1 84 ? -4.398 28.938 8.719 1 98.25 84 GLU B CA 1
ATOM 1799 C C . GLU B 1 84 ? -5.672 28.156 8.406 1 98.25 84 GLU B C 1
ATOM 1801 O O . GLU B 1 84 ? -5.883 27.734 7.266 1 98.25 84 GLU B O 1
ATOM 1806 N N . ILE B 1 85 ? -6.449 27.938 9.453 1 97.94 85 ILE B N 1
ATOM 1807 C CA . ILE B 1 85 ? -7.703 27.219 9.266 1 97.94 85 ILE B CA 1
ATOM 1808 C C . ILE B 1 85 ? -8.875 28.125 9.656 1 97.94 85 ILE B C 1
ATOM 1810 O O . ILE B 1 85 ? -8.953 28.594 10.797 1 97.94 85 ILE B O 1
ATOM 1814 N N . LYS B 1 86 ? -9.742 28.344 8.664 1 95.06 86 LYS B N 1
ATOM 1815 C CA . LYS B 1 86 ? -10.961 29.125 8.875 1 95.06 86 LYS B CA 1
ATOM 1816 C C . LYS B 1 86 ? -12.133 28.531 8.109 1 95.06 86 LYS B C 1
ATOM 1818 O O . LYS B 1 86 ? -12.031 28.266 6.91 1 95.06 86 LYS B O 1
ATOM 1823 N N . ASN B 1 87 ? -13.336 28.25 8.695 1 91.44 87 ASN B N 1
ATOM 1824 C CA . ASN B 1 87 ? -14.555 27.75 8.07 1 91.44 87 ASN B CA 1
ATOM 1825 C C . ASN B 1 87 ? -14.281 26.484 7.25 1 91.44 87 ASN B C 1
ATOM 1827 O O . ASN B 1 87 ? -14.664 26.406 6.082 1 91.44 87 ASN B O 1
ATOM 1831 N N . ASN B 1 88 ? -13.547 25.562 7.695 1 90.38 88 ASN B N 1
ATOM 1832 C CA . ASN B 1 88 ? -13.211 24.281 7.078 1 90.38 88 ASN B CA 1
ATOM 1833 C C . ASN B 1 88 ? -12.367 24.469 5.82 1 90.38 88 ASN B C 1
ATOM 1835 O O . ASN B 1 88 ? -12.484 23.703 4.863 1 90.38 88 ASN B O 1
ATOM 1839 N N . ARG B 1 89 ? -11.703 25.594 5.855 1 97.19 89 ARG B N 1
ATOM 1840 C CA . ARG B 1 89 ? -10.727 25.891 4.816 1 97.19 89 ARG B CA 1
ATOM 1841 C C . ARG B 1 89 ? -9.328 26.047 5.41 1 97.19 89 ARG B C 1
ATOM 1843 O O . ARG B 1 89 ? -9.156 26.672 6.449 1 97.19 89 ARG B O 1
ATOM 1850 N N . LEU B 1 90 ? -8.383 25.438 4.73 1 98.5 90 LEU B N 1
ATOM 1851 C CA . LEU B 1 90 ? -6.992 25.484 5.18 1 98.5 90 LEU B CA 1
ATOM 1852 C C . LEU B 1 90 ? -6.105 26.141 4.129 1 98.5 90 LEU B C 1
ATOM 1854 O O . LEU B 1 90 ? -6.078 25.703 2.975 1 98.5 90 LEU B O 1
ATOM 1858 N N . LYS B 1 91 ? -5.477 27.188 4.5 1 98.62 91 LYS B N 1
ATOM 1859 C CA . LYS B 1 91 ? -4.426 27.828 3.703 1 98.62 91 LYS B CA 1
ATOM 1860 C C . LYS B 1 91 ? -3.043 27.453 4.223 1 98.62 91 LYS B C 1
ATOM 1862 O O . LYS B 1 91 ? -2.785 27.531 5.426 1 98.62 91 LYS B O 1
ATOM 1867 N N . CYS B 1 92 ? -2.254 27.078 3.264 1 98.69 92 CYS B N 1
ATOM 1868 C CA . CYS B 1 92 ? -0.948 26.594 3.697 1 98.69 92 CYS B CA 1
ATOM 1869 C C . CYS B 1 92 ? 0.167 27.219 2.865 1 98.69 92 CYS B C 1
ATOM 1871 O O . CYS B 1 92 ? 0.034 27.359 1.647 1 98.69 92 CYS B O 1
ATOM 1873 N N . LYS B 1 93 ? 1.19 27.641 3.523 1 98.75 93 LYS B N 1
ATOM 1874 C CA . LYS B 1 93 ? 2.514 27.844 2.943 1 98.75 93 LYS B CA 1
ATOM 1875 C C . LYS B 1 93 ? 3.49 26.766 3.391 1 98.75 93 LYS B C 1
ATOM 1877 O O . LYS B 1 93 ? 3.816 26.672 4.574 1 98.75 93 LYS B O 1
ATOM 1882 N N . ALA B 1 94 ? 3.881 25.969 2.447 1 98.81 94 ALA B N 1
ATOM 1883 C CA . ALA B 1 94 ? 4.832 24.906 2.744 1 98.81 94 ALA B CA 1
ATOM 1884 C C . ALA B 1 94 ? 6.238 25.281 2.283 1 98.81 94 ALA B C 1
ATOM 1886 O O . ALA B 1 94 ? 6.438 25.656 1.127 1 98.81 94 ALA B O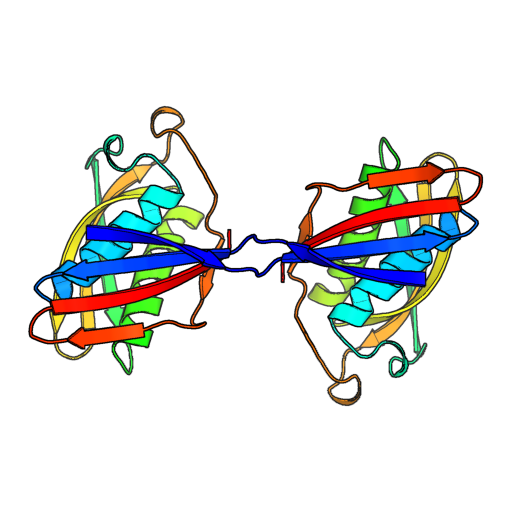 1
ATOM 1887 N N . TYR B 1 95 ? 7.168 25.156 3.156 1 98.75 95 TYR B N 1
ATOM 1888 C CA . TYR B 1 95 ? 8.547 25.516 2.869 1 98.75 95 TYR B CA 1
ATOM 1889 C C . TYR B 1 95 ? 9.422 24.281 2.729 1 98.75 95 TYR B C 1
ATOM 1891 O O . TYR B 1 95 ? 9.398 23.391 3.59 1 98.75 95 TYR B O 1
ATOM 1899 N N . GLY B 1 96 ? 10.195 24.234 1.613 1 98.5 96 GLY B N 1
ATOM 1900 C CA . GLY B 1 96 ? 11.047 23.078 1.388 1 98.5 96 GLY B CA 1
ATOM 1901 C C . GLY B 1 96 ? 11.953 23.219 0.177 1 98.5 96 GLY B C 1
ATOM 1902 O O . GLY B 1 96 ? 12.438 24.312 -0.109 1 98.5 96 GLY B O 1
ATOM 1903 N N . GLU B 1 97 ? 12.305 22.047 -0.354 1 98.44 97 GLU B N 1
ATOM 1904 C CA . GLU B 1 97 ? 13.195 21.984 -1.508 1 98.44 97 GLU B CA 1
ATOM 1905 C C . GLU B 1 97 ? 13.07 20.641 -2.227 1 98.44 97 GLU B C 1
ATOM 1907 O O . GLU B 1 97 ? 12.367 19.75 -1.754 1 98.44 97 GLU B O 1
ATOM 1912 N N . LYS B 1 98 ? 13.641 20.578 -3.434 1 97.88 98 LYS B N 1
ATOM 1913 C CA . LYS B 1 98 ? 13.641 19.312 -4.168 1 97.88 98 LYS B CA 1
ATOM 1914 C C . LYS B 1 98 ? 14.406 18.234 -3.402 1 97.88 98 LYS B C 1
ATOM 1916 O O . LYS B 1 98 ? 15.461 18.5 -2.832 1 97.88 98 LYS B O 1
ATOM 1921 N N . ILE B 1 99 ? 13.898 17.094 -3.395 1 97.44 99 ILE B N 1
ATOM 1922 C CA . ILE B 1 99 ? 14.469 15.984 -2.646 1 97.44 99 ILE B CA 1
ATOM 1923 C C . ILE B 1 99 ? 15.867 15.672 -3.176 1 97.44 99 ILE B C 1
ATOM 1925 O O . ILE B 1 99 ? 16.094 15.656 -4.391 1 97.44 99 ILE B O 1
ATOM 1929 N N . ARG B 1 100 ? 16.797 15.453 -2.256 1 95.62 100 ARG B N 1
ATOM 1930 C CA . ARG B 1 100 ? 18.188 15.086 -2.564 1 95.62 100 ARG B CA 1
ATOM 1931 C C . ARG B 1 100 ? 18.672 13.977 -1.645 1 95.62 100 ARG B C 1
ATOM 1933 O O . ARG B 1 100 ? 18.078 13.727 -0.595 1 95.62 100 ARG B O 1
ATOM 1940 N N . LYS B 1 101 ? 19.734 13.352 -2.041 1 93.25 101 LYS B N 1
ATOM 1941 C CA . LYS B 1 101 ? 20.344 12.273 -1.269 1 93.25 101 LYS B CA 1
ATOM 1942 C C . LYS B 1 101 ? 20.703 12.742 0.138 1 93.25 101 LYS B C 1
ATOM 1944 O O . LYS B 1 101 ? 20.641 11.961 1.093 1 93.25 101 LYS B O 1
ATOM 1949 N N . GLU B 1 102 ? 21.078 14.016 0.236 1 95 102 GLU B N 1
ATOM 1950 C CA . GLU B 1 102 ? 21.516 14.602 1.499 1 95 102 GLU B CA 1
ATOM 1951 C C . GLU B 1 102 ? 20.391 14.602 2.531 1 95 102 GLU B C 1
ATOM 1953 O O . GLU B 1 102 ? 20.641 14.766 3.727 1 95 102 GLU B O 1
ATOM 1958 N N . HIS B 1 103 ? 19.219 14.445 2.086 1 96.88 103 HIS B N 1
ATOM 1959 C CA . HIS B 1 103 ? 18.062 14.445 2.988 1 96.88 103 HIS B CA 1
ATOM 1960 C C . HIS B 1 103 ? 17.906 13.102 3.686 1 96.88 103 HIS B C 1
ATOM 1962 O O . HIS B 1 103 ? 16.953 12.891 4.43 1 96.88 103 HIS B O 1
ATOM 1968 N N . ASN B 1 104 ? 18.781 12.117 3.506 1 95.69 104 ASN B N 1
ATOM 1969 C CA . ASN B 1 104 ? 18.688 10.781 4.09 1 95.69 104 ASN B CA 1
ATOM 1970 C C . ASN B 1 104 ? 17.344 10.125 3.77 1 95.69 104 ASN B C 1
ATOM 1972 O O . ASN B 1 104 ? 16.547 9.859 4.668 1 95.69 104 ASN B O 1
ATOM 1976 N N . ILE B 1 105 ? 17.172 9.867 2.547 1 95.44 105 ILE B N 1
ATOM 1977 C CA . ILE B 1 105 ? 15.922 9.312 2.051 1 95.44 105 ILE B CA 1
ATOM 1978 C C . ILE B 1 105 ? 15.609 8.008 2.785 1 95.44 105 ILE B C 1
ATOM 1980 O O . ILE B 1 105 ? 16.484 7.148 2.932 1 95.44 105 ILE B O 1
ATOM 1984 N N . LYS B 1 106 ? 14.336 7.949 3.305 1 94.12 106 LYS B N 1
ATOM 1985 C CA . LYS B 1 106 ? 13.867 6.812 4.086 1 94.12 106 LYS B CA 1
ATOM 1986 C C . LYS B 1 106 ? 12.805 6.023 3.322 1 94.12 106 LYS B C 1
ATOM 1988 O O . LYS B 1 106 ? 13.07 5.496 2.24 1 94.12 106 LYS B O 1
ATOM 1993 N N . GLU B 1 107 ? 11.586 5.984 3.891 1 89.06 107 GLU B N 1
ATOM 1994 C CA . GLU B 1 107 ? 10.5 5.238 3.266 1 89.06 107 GLU B CA 1
ATOM 1995 C C . GLU B 1 107 ? 9.688 6.129 2.326 1 89.06 107 GLU B C 1
ATOM 1997 O O . GLU B 1 107 ? 9.562 7.336 2.557 1 89.06 107 GLU B O 1
ATOM 2002 N N . GLU B 1 108 ? 9.188 5.418 1.323 1 90.25 108 GLU B N 1
ATOM 2003 C CA . GLU B 1 108 ? 8.258 6.129 0.446 1 90.25 108 GLU B CA 1
ATOM 2004 C C . GLU B 1 108 ? 6.828 6.059 0.982 1 90.25 108 GLU B C 1
ATOM 2006 O O . GLU B 1 108 ? 6.363 4.992 1.389 1 90.25 108 GLU B O 1
ATOM 2011 N N . VAL B 1 109 ? 6.203 7.141 1.028 1 93 109 VAL B N 1
ATOM 2012 C CA . VAL B 1 109 ? 4.785 7.184 1.365 1 93 109 VAL B CA 1
ATOM 2013 C C . VAL B 1 109 ? 3.951 7.238 0.087 1 93 109 VAL B C 1
ATOM 2015 O O . VAL B 1 109 ? 4.059 8.188 -0.692 1 93 109 VAL B O 1
ATOM 2018 N N . LYS B 1 110 ? 3.092 6.254 -0.081 1 88.94 110 LYS B N 1
ATOM 2019 C CA . LYS B 1 110 ? 2.305 6.148 -1.307 1 88.94 110 LYS B CA 1
ATOM 2020 C C . LYS B 1 110 ? 0.992 6.914 -1.184 1 88.94 110 LYS B C 1
ATOM 2022 O O . LYS B 1 110 ? 0.606 7.645 -2.1 1 88.94 110 LYS B O 1
ATOM 2027 N N . ALA B 1 111 ? 0.465 6.793 0.046 1 91.5 111 ALA B N 1
ATOM 2028 C CA . ALA B 1 111 ? -0.846 7.418 0.202 1 91.5 111 ALA B CA 1
ATOM 2029 C C . ALA B 1 111 ? -1.173 7.648 1.675 1 91.5 111 ALA B C 1
ATOM 2031 O O . ALA B 1 111 ? -0.689 6.918 2.545 1 91.5 111 ALA B O 1
ATOM 2032 N N . VAL B 1 112 ? -1.866 8.664 1.879 1 95.19 112 VAL B N 1
ATOM 2033 C CA . VAL B 1 112 ? -2.568 8.82 3.146 1 95.19 112 VAL B CA 1
ATOM 2034 C C . VAL B 1 112 ? -3.99 8.281 3.023 1 95.19 112 VAL B C 1
ATOM 2036 O O . VAL B 1 112 ? -4.691 8.578 2.053 1 95.19 112 VAL B O 1
ATOM 2039 N N . THR B 1 113 ? -4.465 7.453 3.979 1 90.38 113 THR B N 1
ATOM 2040 C CA . THR B 1 113 ? -5.789 6.852 3.871 1 90.38 113 THR B CA 1
ATOM 2041 C C . THR B 1 113 ? -6.738 7.438 4.914 1 90.38 113 THR B C 1
ATOM 2043 O O . THR B 1 113 ? -6.293 8.023 5.902 1 90.38 113 THR B O 1
ATOM 2046 N N . TYR B 1 114 ? -7.938 7.25 4.641 1 94.12 114 TYR B N 1
ATOM 2047 C CA . TYR B 1 114 ? -8.969 7.691 5.574 1 94.12 114 TYR B CA 1
ATOM 2048 C C . TYR B 1 114 ? -9.109 6.715 6.734 1 94.12 114 TYR B C 1
ATOM 2050 O O . TYR B 1 114 ? -9.711 7.043 7.762 1 94.12 114 TYR B O 1
ATOM 2058 N N . HIS B 1 115 ? -8.523 5.637 6.52 1 87 115 HIS B N 1
ATOM 2059 C CA . HIS B 1 115 ? -8.68 4.57 7.5 1 87 115 HIS B CA 1
ATOM 2060 C C . HIS B 1 115 ? -8.172 5.004 8.875 1 87 115 HIS B C 1
ATOM 2062 O O . HIS B 1 115 ? -6.996 5.348 9.023 1 87 115 HIS B O 1
ATOM 2068 N N . LYS B 1 116 ? -9 5.012 9.953 1 90.81 116 LYS B N 1
ATOM 2069 C CA . LYS B 1 116 ? -8.695 5.32 11.352 1 90.81 116 LYS B CA 1
ATOM 2070 C C . LYS B 1 116 ? -8.258 6.773 11.516 1 90.81 116 LYS B C 1
ATOM 2072 O O . LYS B 1 116 ? -7.586 7.121 12.484 1 90.81 116 LYS B O 1
ATOM 2077 N N . MET B 1 117 ? -8.586 7.605 10.562 1 96.75 117 MET B N 1
ATOM 2078 C CA . MET B 1 117 ? -8.25 9.023 10.672 1 96.75 117 MET B CA 1
ATOM 2079 C C . MET B 1 117 ? -9.109 9.703 11.734 1 96.75 117 MET B C 1
ATOM 2081 O O . MET B 1 117 ? -10.32 9.484 11.797 1 96.75 117 MET B O 1
ATOM 2085 N N . GLU B 1 118 ? -8.422 10.453 12.516 1 97.38 118 GLU B N 1
ATOM 2086 C CA . GLU B 1 118 ? -9.109 11.141 13.602 1 97.38 118 GLU B CA 1
ATOM 2087 C C . GLU B 1 118 ? -8.531 12.539 13.828 1 97.38 118 GLU B C 1
ATOM 2089 O O . GLU B 1 118 ? -7.312 12.727 13.781 1 97.38 118 GLU B O 1
ATOM 2094 N N . VAL B 1 119 ? -9.391 13.539 14.047 1 97.94 119 VAL B N 1
ATOM 2095 C CA . VAL B 1 119 ? -9.07 14.883 14.516 1 97.94 119 VAL B CA 1
ATOM 2096 C C . VAL B 1 119 ? -9.969 15.25 15.695 1 97.94 119 VAL B C 1
ATOM 2098 O O . VAL B 1 119 ? -11.18 15.398 15.539 1 97.94 119 VAL B O 1
ATOM 2101 N N . LYS B 1 120 ? -9.32 15.383 16.781 1 97.31 120 LYS B N 1
ATOM 2102 C CA . LYS B 1 120 ? -10.141 15.633 17.969 1 97.31 120 LYS B CA 1
ATOM 2103 C C . LYS B 1 120 ? -9.445 16.609 18.922 1 97.31 120 LYS B C 1
ATOM 2105 O O . LYS B 1 120 ? -8.219 16.703 18.938 1 97.31 120 LYS B O 1
ATOM 2110 N N . GLU B 1 121 ? -10.289 17.312 19.578 1 95.56 121 GLU B N 1
ATOM 2111 C CA . GLU B 1 121 ? -9.812 18.156 20.656 1 95.56 121 GLU B CA 1
ATOM 2112 C C . GLU B 1 121 ? -10.18 17.562 22.016 1 95.56 121 GLU B C 1
ATOM 2114 O O . GLU B 1 121 ? -11.328 17.188 22.25 1 95.56 121 GLU B O 1
ATOM 2119 N N . ASP B 1 122 ? -9.078 17.375 22.844 1 91.44 122 ASP B N 1
ATOM 2120 C CA . ASP B 1 122 ? -9.305 16.906 24.219 1 91.44 122 ASP B CA 1
ATOM 2121 C C . ASP B 1 122 ? -8.633 17.812 25.234 1 91.44 122 ASP B C 1
ATOM 2123 O O . ASP B 1 122 ? -7.402 17.875 25.312 1 91.44 122 ASP B O 1
ATOM 2127 N N . ASN B 1 123 ? -9.398 18.453 26.062 1 92.69 123 ASN B N 1
ATOM 2128 C CA . ASN B 1 123 ? -8.922 19.312 27.141 1 92.69 123 ASN B CA 1
ATOM 2129 C C . ASN B 1 123 ? -7.93 20.359 26.625 1 92.69 123 ASN B C 1
ATOM 2131 O O . ASN B 1 123 ? -6.844 20.516 27.188 1 92.69 123 ASN B O 1
ATOM 2135 N N . GLY B 1 124 ? -8.227 20.938 25.531 1 91.88 124 GLY B N 1
ATOM 2136 C CA . GLY B 1 124 ? -7.406 22.031 25.016 1 91.88 124 GLY B CA 1
ATOM 2137 C C . GLY B 1 124 ? -6.266 21.547 24.125 1 91.88 124 GLY B C 1
ATOM 2138 O O . GLY B 1 124 ? -5.48 22.359 23.625 1 91.88 124 GLY B O 1
ATOM 2139 N N . LEU B 1 125 ? -6.164 20.312 24.047 1 95.62 125 LEU B N 1
ATOM 2140 C CA . LEU B 1 125 ? -5.117 19.734 23.219 1 95.62 125 LEU B CA 1
ATOM 2141 C C . LEU B 1 125 ? -5.719 19.062 21.984 1 95.62 125 LEU B C 1
ATOM 2143 O O . LEU B 1 125 ? -6.664 18.281 22.094 1 95.62 125 LEU B O 1
ATOM 2147 N N . TRP B 1 126 ? -5.191 19.469 20.844 1 97.44 126 TRP B N 1
ATOM 2148 C CA . TRP B 1 126 ? -5.66 18.859 19.609 1 97.44 126 TRP B CA 1
ATOM 2149 C C . TRP B 1 126 ? -4.824 17.641 19.25 1 97.44 126 TRP B C 1
ATOM 2151 O O . TRP B 1 126 ? -3.596 17.672 19.328 1 97.44 126 TRP B O 1
ATOM 2161 N N . LYS B 1 127 ? -5.527 16.562 18.875 1 97.81 127 LYS B N 1
ATOM 2162 C CA . LYS B 1 127 ? -4.895 15.312 18.484 1 97.81 127 LYS B CA 1
ATOM 2163 C C . LYS B 1 127 ? -5.32 14.898 17.078 1 97.81 127 LYS B C 1
ATOM 2165 O O . LYS B 1 127 ? -6.508 14.93 16.75 1 97.81 127 LYS B O 1
ATOM 2170 N N . VAL B 1 128 ? -4.289 14.523 16.328 1 97.94 128 VAL B N 1
ATOM 2171 C CA . VAL B 1 128 ? -4.508 14.078 14.953 1 97.94 128 VAL B CA 1
ATOM 2172 C C . VAL B 1 128 ? -3.92 12.68 14.766 1 97.94 128 VAL B C 1
ATOM 2174 O O . VAL B 1 128 ? -2.809 12.398 15.227 1 97.94 128 VAL B O 1
ATOM 2177 N N . LYS B 1 129 ? -4.715 11.812 14.125 1 97.69 129 LYS B N 1
ATOM 2178 C CA . LYS B 1 129 ? -4.238 10.477 13.781 1 97.69 129 LYS B CA 1
ATOM 2179 C C . LYS B 1 129 ? -4.512 10.164 12.312 1 97.69 129 LYS B C 1
ATOM 2181 O O . LYS B 1 129 ? -5.582 10.484 11.789 1 97.69 129 LYS B O 1
ATOM 2186 N N . TYR B 1 130 ? -3.553 9.578 11.727 1 97.38 130 TYR B N 1
ATOM 2187 C CA . TYR B 1 130 ? -3.762 9.094 10.367 1 97.38 130 TYR B CA 1
ATOM 2188 C C . TYR B 1 130 ? -2.803 7.961 10.039 1 97.38 130 TYR B C 1
ATOM 2190 O O . TYR B 1 130 ? -1.847 7.711 10.773 1 97.38 130 TYR B O 1
ATOM 2198 N N . ILE B 1 131 ? -3.111 7.238 8.969 1 94.38 131 ILE B N 1
ATOM 2199 C CA . ILE B 1 131 ? -2.305 6.105 8.531 1 94.38 131 ILE B CA 1
ATOM 2200 C C . ILE B 1 131 ? -1.826 6.34 7.098 1 94.38 131 ILE B C 1
ATOM 2202 O O . ILE B 1 131 ? -2.574 6.852 6.262 1 94.38 131 ILE B O 1
ATOM 2206 N N . VAL B 1 132 ? -0.59 5.938 6.902 1 93.81 132 VAL B N 1
ATOM 2207 C CA . VAL B 1 132 ? -0.046 6.051 5.551 1 93.81 132 VAL B CA 1
ATOM 2208 C C . VAL B 1 132 ? 0.306 4.664 5.02 1 93.81 132 VAL B C 1
ATOM 2210 O O . VAL B 1 132 ? 0.62 3.754 5.793 1 93.81 132 VAL B O 1
ATOM 2213 N N . ASP B 1 133 ? 0.203 4.629 3.762 1 88.44 133 ASP B N 1
ATOM 2214 C CA . ASP B 1 133 ? 0.665 3.441 3.049 1 88.44 133 ASP B CA 1
ATOM 2215 C C . ASP B 1 133 ? 2.096 3.623 2.549 1 88.44 133 ASP B C 1
ATOM 2217 O O . ASP B 1 133 ? 2.41 4.621 1.896 1 88.44 133 ASP B O 1
ATOM 2221 N N . LEU B 1 134 ? 2.926 2.738 2.988 1 85.31 134 LEU B N 1
ATOM 2222 C CA . LEU B 1 134 ? 4.324 2.85 2.586 1 85.31 134 LEU B CA 1
ATOM 2223 C C . LEU B 1 134 ? 4.586 2.055 1.312 1 85.31 134 LEU B C 1
ATOM 2225 O O . LEU B 1 134 ? 3.945 1.029 1.071 1 85.31 134 LEU B O 1
#

Secondary structure (DSSP, 8-state):
-EEEEEE--EEEEEEEESSHHHHHHHHHHHHHHHHS-GGG----EEEEEEEE-SSHHHHHHHHHHHHHHHHHHH-EEEEEEEEEEETTEEEEEEEEEE--GGG---PPP-EEEEEEEEEEEETTEEEEEEEEE-/-EEEEEE--EEEEEEEESSHHHHHHHHHHHHHHHHS-GGG----EEEEEEEE-SSHHHHHHHHHHHHHHHHHHH-EEEEEEEEEEETTEEEEEEEEEE--GGG---PPP-EEEEEEEEEEEETTEEEEEEEEE-

pLDDT: mean 95.6, std 5.19, range [63.38, 98.81]

Nearest PDB structures (foldseek):
  4n2p-assembly1_A  TM=9.014E-01  e=6.081E-16  Pyrococcus horikoshii OT3
  5yzl-assembly1_B  TM=9.089E-01  e=2.807E-11  Homo sapiens
  8btx-assembly1_A  TM=9.181E-01  e=3.163E-11  Homo sapiens
  8odp-assembly2_D  TM=9.054E-01  e=5.744E-11  Homo sapiens
  5yzj-assembly1_B  TM=9.044E-01  e=2.710E-10  Homo sapiens

Solvent-accessible surface area (backbone atoms only — not comparable to full-atom values): 13686 Å² total; per-residue (Å²): 85,65,48,75,47,86,36,69,48,23,40,28,40,39,13,34,19,75,38,67,48,45,12,50,42,26,40,52,43,47,58,35,43,52,32,22,42,37,89,59,46,51,74,77,38,78,47,76,52,74,42,58,29,95,44,69,52,44,29,50,51,45,46,55,48,50,54,49,46,44,26,72,75,68,38,38,44,53,49,46,67,47,62,45,74,56,95,56,29,38,40,38,42,39,23,9,36,66,69,52,77,84,25,52,72,61,48,61,74,76,40,75,46,74,64,80,46,41,67,46,76,56,93,71,34,21,39,34,33,37,30,33,35,83,85,65,50,75,47,86,36,69,46,23,41,29,38,38,14,32,18,75,38,66,48,44,11,51,43,25,40,51,42,48,58,35,43,52,31,23,42,37,90,59,44,51,76,78,38,78,49,76,53,74,41,58,28,95,44,67,51,45,31,50,50,44,47,55,47,51,54,49,45,44,26,72,76,68,40,40,43,51,48,47,67,48,63,45,75,58,95,56,29,38,40,37,40,37,23,9,38,68,69,53,76,86,26,52,70,62,48,61,76,76,41,76,47,73,63,82,46,42,67,46,76,57,94,70,33,21,39,34,31,36,29,34,38,83

Radius of gyration: 22.36 Å; Cα contacts (8 Å, |Δi|>4): 639; chains: 2; bounding box: 43×62×50 Å

Foldseek 3Di:
DDDDDDDDQKDKDKAKDLDPQRRLFRVLQVVLVQFFQLVQWAQPDKDKDKDFDPDPLRLSQRVNVVQVVCCVPVQWGFNGWDWDDDPRMIIIITGGGHDDVSRVGHDDWDGKDSPPWDWDDDPSMIMTMTMTGD/DDDDDDDDQKDKDKAKDLDPQRRLFRVLQVVLVQFFQLVQWAQPDKDKDKDFDPDPLRLSQRVNVVQVVCCVPVQWGFNGWDWDDDPRMIIIITGGGHDDVSRVTHDDWDGKDSPPWDWDDDPSMIMTMTMTGD

InterPro domains:
  IPR002804 Archease [PTHR12682] (2-134)
  IPR022952 Archease, archaea [MF_01222] (1-134)
  IPR023572 Archease domain [PF01951] (2-134)
  IPR036820 Archease domain superfamily [G3DSA:3.55.10.10] (1-134)
  IPR036820 Archease domain superfamily [SSF69819] (2-134)